Protein 4ATE (pdb70)

Foldseek 3Di:
DPPDPDPWDKDWPVLQWDLLADAWDDPSWKDFADPPDQADPLEGEDPPCQIRDDLWRKWFKAFQDDCVPDDHRLGHHGIHTTKIKTPDWDFAFKKKKWWWAFFQWQKWFFKWWAPDQWKIKTLAGAGCHFPPVVCRVFRQQKGKIKMGTDHVRPPDDMDIDIDGHPGGSNVGGWMWMWGSRFLQKIWIDTNRHTDDIGGDPDGPGDITMIMTIIHANSADDPPRHGRHGTDNVQSHDPSRRIMTISIMIMIHIDD

GO terms:
  GO:0004553 hydrolase activity, hydrolyzing O-glycosyl compounds (F, IDA)
  GO:0005975 carbohydrate metabolic process (P, IDA)

Secondary structure (P-SEA, 3-state):
cccccccbbbbbccccccccccccccccccccccccccccccbbbcccccccccccccbbbbbccccccccccccccccccccccccccccccbbbbbbbbbccccccccccccccccbbbbccccccccccccccccccccccccccccccccccccccccccccccccccbbbbbbbcccccbbbbbccccccccccccccccbbbbbbccccccccccccccccccccccccccccccbbbbcbbbbbbbcc

Structure (mmCIF, N/CA/C/O backbone):
data_4ATE
#
_entry.id   4ATE
#
_cell.length_a   70.270
_cell.length_b   70.270
_cell.length_c   92.470
_cell.angle_alpha   90.00
_cell.angle_beta   90.00
_cell.angle_gamma   120.00
#
_symmetry.space_group_name_H-M   'P 31 2 1'
#
loop_
_entity.id
_entity.type
_entity.pdbx_description
1 polymer 'BETA-PORPHYRANASE A'
2 non-polymer 'CALCIUM ION'
3 non-polymer 'SULFATE ION'
4 non-polymer 'CHLORIDE ION'
5 water water
#
loop_
_atom_site.group_PDB
_atom_site.id
_atom_site.type_symbol
_atom_site.label_atom_id
_atom_site.label_alt_id
_atom_site.label_comp_id
_atom_site.label_asym_id
_atom_site.label_entity_id
_atom_site.label_seq_id
_atom_site.pdbx_PDB_ins_code
_atom_site.Cartn_x
_atom_site.Cartn_y
_atom_site.Cartn_z
_atom_site.occupancy
_atom_site.B_iso_or_equiv
_atom_site.auth_seq_id
_atom_site.auth_comp_id
_atom_site.auth_asym_id
_atom_site.auth_atom_id
_atom_site.pdbx_PDB_model_num
ATOM 1 N N . LEU A 1 9 ? 12.013 -3.576 0.107 0.50 18.35 20 LEU A N 1
ATOM 2 C CA . LEU A 1 9 ? 13.115 -4.304 0.781 0.50 15.44 20 LEU A CA 1
ATOM 3 C C . LEU A 1 9 ? 13.054 -4.184 2.317 0.50 16.91 20 LEU A C 1
ATOM 4 O O . LEU A 1 9 ? 12.540 -3.196 2.846 0.50 17.95 20 LEU A O 1
ATOM 9 N N . PRO A 1 10 ? 13.585 -5.176 3.058 0.50 16.08 21 PRO A N 1
ATOM 10 C CA . PRO A 1 10 ? 13.705 -5.010 4.482 0.50 17.90 21 PRO A CA 1
ATOM 11 C C . PRO A 1 10 ? 14.451 -3.695 4.788 0.50 14.67 21 PRO A C 1
ATOM 12 O O . PRO A 1 10 ? 15.197 -3.177 3.919 0.50 17.60 21 PRO A O 1
ATOM 16 N N . SER A 1 11 ? 14.323 -3.132 5.989 0.50 19.48 22 SER A N 1
ATOM 17 C CA . SER A 1 11 ? 15.191 -1.993 6.390 0.50 19.46 22 SER A CA 1
ATOM 18 C C . SER A 1 11 ? 16.663 -2.390 6.380 0.50 18.97 22 SER A C 1
ATOM 19 O O . SER A 1 11 ? 17.000 -3.463 6.866 0.50 19.37 22 SER A O 1
ATOM 22 N N . PRO A 1 12 ? 17.537 -1.554 5.816 0.50 18.24 23 PRO A N 1
ATOM 23 C CA . PRO A 1 12 ? 18.909 -2.022 5.755 0.50 20.00 23 PRO A CA 1
ATOM 24 C C . PRO A 1 12 ? 19.489 -1.907 7.151 0.50 20.20 23 PRO A C 1
ATOM 25 O O . PRO A 1 12 ? 18.970 -1.168 7.985 0.50 18.84 23 PRO A O 1
ATOM 29 N N . THR A 1 13 ? 20.514 -2.689 7.436 0.50 19.78 24 THR A N 1
ATOM 30 C CA . THR A 1 13 ? 21.094 -2.766 8.744 0.50 20.09 24 THR A CA 1
ATOM 31 C C . THR A 1 13 ? 22.021 -1.620 9.016 0.50 20.43 24 THR A C 1
ATOM 32 O O . THR A 1 13 ? 22.917 -1.293 8.243 0.50 19.77 24 THR A O 1
ATOM 36 N N . ASN A 1 14 ? 21.821 -1.000 10.161 0.50 19.58 25 ASN A N 1
ATOM 37 C CA . ASN A 1 14 ? 22.910 -0.171 10.773 0.50 22.29 25 ASN A CA 1
ATOM 38 C C . ASN A 1 14 ? 23.587 0.793 9.870 0.50 20.72 25 ASN A C 1
ATOM 39 O O . ASN A 1 14 ? 24.827 0.739 9.717 0.50 23.51 25 ASN A O 1
ATOM 44 N N . GLY A 1 15 ? 22.828 1.668 9.250 0.50 20.29 26 GLY A N 1
ATOM 45 C CA . GLY A 1 15 ? 23.483 2.693 8.490 0.50 20.55 26 GLY A CA 1
ATOM 46 C C . GLY A 1 15 ? 23.978 2.341 7.124 0.50 18.81 26 GLY A C 1
ATOM 47 O O . GLY A 1 15 ? 24.517 3.218 6.472 0.50 21.44 26 GLY A O 1
ATOM 48 N N . LYS A 1 16 ? 23.770 1.090 6.688 0.50 15.10 27 LYS A N 1
ATOM 49 C CA . LYS A 1 16 ? 24.141 0.645 5.370 0.50 13.00 27 LYS A CA 1
ATOM 50 C C . LYS A 1 16 ? 23.091 0.915 4.325 0.50 11.21 27 LYS A C 1
ATOM 51 O O . LYS A 1 16 ? 21.918 1.256 4.678 0.50 15.48 27 LYS A O 1
ATOM 57 N N . LYS A 1 17 ? 23.474 0.840 3.049 0.50 13.24 28 LYS A N 1
ATOM 58 C CA . LYS A 1 17 ? 22.503 1.039 1.955 0.50 12.93 28 LYS A CA 1
ATOM 59 C C . LYS A 1 17 ? 22.388 -0.235 1.137 0.50 10.88 28 LYS A C 1
ATOM 60 O O . LYS A 1 17 ? 23.409 -0.886 0.872 0.50 9.49 28 LYS A O 1
ATOM 66 N N . TRP A 1 18 ? 21.201 -0.471 0.610 1.00 16.07 29 TRP A N 1
ATOM 67 C CA . TRP A 1 18 ? 20.994 -1.554 -0.377 1.00 15.54 29 TRP A CA 1
ATOM 68 C C . TRP A 1 18 ? 21.472 -1.118 -1.741 1.00 14.56 29 TRP A C 1
ATOM 69 O O . TRP A 1 18 ? 21.234 0.066 -2.178 1.00 17.85 29 TRP A O 1
ATOM 80 N N A GLU A 1 19 ? 22.220 -1.944 -2.440 0.50 13.50 30 GLU A N 1
ATOM 81 N N B GLU A 1 19 ? 22.209 -1.971 -2.422 0.50 14.41 30 GLU A N 1
ATOM 82 C CA A GLU A 1 19 ? 22.616 -1.644 -3.828 0.50 13.61 30 GLU A CA 1
ATOM 83 C CA B GLU A 1 19 ? 22.661 -1.715 -3.795 0.50 15.02 30 GLU A CA 1
ATOM 84 C C A GLU A 1 19 ? 22.243 -2.866 -4.590 0.50 12.33 30 GLU A C 1
ATOM 85 C C B GLU A 1 19 ? 22.348 -2.908 -4.666 0.50 12.64 30 GLU A C 1
ATOM 86 O O A GLU A 1 19 ? 22.410 -3.962 -4.033 0.50 13.19 30 GLU A O 1
ATOM 87 O O B GLU A 1 19 ? 22.711 -4.034 -4.310 0.50 13.46 30 GLU A O 1
ATOM 98 N N . LYS A 1 20 ? 21.674 -2.686 -5.763 1.00 13.19 31 LYS A N 1
ATOM 99 C CA . LYS A 1 20 ? 21.393 -3.802 -6.578 1.00 12.80 31 LYS A CA 1
ATOM 100 C C . LYS A 1 20 ? 22.648 -4.552 -7.058 1.00 13.74 31 LYS A C 1
ATOM 101 O O . LYS A 1 20 ? 23.642 -3.928 -7.391 1.00 15.23 31 LYS A O 1
ATOM 107 N N . VAL A 1 21 ? 22.626 -5.862 -6.951 1.00 11.77 32 VAL A N 1
ATOM 108 C CA . VAL A 1 21 ? 23.644 -6.756 -7.534 1.00 11.65 32 VAL A CA 1
ATOM 109 C C . VAL A 1 21 ? 23.255 -6.976 -8.956 1.00 12.19 32 VAL A C 1
ATOM 110 O O . VAL A 1 21 ? 22.327 -7.756 -9.220 1.00 11.74 32 VAL A O 1
ATOM 114 N N . GLU A 1 22 ? 23.803 -6.215 -9.872 1.00 11.82 33 GLU A N 1
ATOM 115 C CA . GLU A 1 22 ? 23.294 -6.217 -11.204 1.00 11.51 33 GLU A CA 1
ATOM 116 C C . GLU A 1 22 ? 23.375 -7.567 -11.909 1.00 12.11 33 GLU A C 1
ATOM 117 O O . GLU A 1 22 ? 22.493 -7.899 -12.676 1.00 11.72 33 GLU A O 1
ATOM 123 N N A GLN A 1 23 ? 24.442 -8.339 -11.591 0.50 11.99 34 GLN A N 1
ATOM 124 N N B GLN A 1 23 ? 24.479 -8.358 -11.633 0.50 11.87 34 GLN A N 1
ATOM 125 C CA A GLN A 1 23 ? 24.688 -9.579 -12.290 0.50 12.15 34 GLN A CA 1
ATOM 126 C CA B GLN A 1 23 ? 24.645 -9.631 -12.391 0.50 12.09 34 GLN A CA 1
ATOM 127 C C A GLN A 1 23 ? 23.732 -10.679 -11.922 0.50 10.60 34 GLN A C 1
ATOM 128 C C B GLN A 1 23 ? 23.729 -10.683 -11.932 0.50 10.76 34 GLN A C 1
ATOM 129 O O A GLN A 1 23 ? 23.588 -11.656 -12.639 0.50 12.77 34 GLN A O 1
ATOM 130 O O B GLN A 1 23 ? 23.663 -11.684 -12.589 0.50 12.85 34 GLN A O 1
ATOM 141 N N . LEU A 1 24 ? 23.032 -10.477 -10.794 1.00 10.44 35 LEU A N 1
ATOM 142 C CA . LEU A 1 24 ? 22.028 -11.470 -10.304 1.00 10.08 35 LEU A CA 1
ATOM 143 C C . LEU A 1 24 ? 20.609 -10.952 -10.471 1.00 9.04 35 LEU A C 1
ATOM 144 O O . LEU A 1 24 ? 19.676 -11.611 -10.008 1.00 9.84 35 LEU A O 1
ATOM 149 N N . SER A 1 25 ? 20.420 -9.740 -11.080 1.00 9.47 36 SER A N 1
ATOM 150 C CA . SER A 1 25 ? 19.110 -9.149 -11.227 1.00 8.96 36 SER A CA 1
ATOM 151 C C . SER A 1 25 ? 18.749 -9.125 -12.657 1.00 9.63 36 SER A C 1
ATOM 152 O O . SER A 1 25 ? 19.633 -8.888 -13.530 1.00 10.34 36 SER A O 1
ATOM 155 N N . ASP A 1 26 ? 17.470 -9.352 -12.982 1.00 9.03 37 ASP A N 1
ATOM 156 C CA . ASP A 1 26 ? 17.020 -9.347 -14.405 1.00 10.07 37 ASP A CA 1
ATOM 157 C C . ASP A 1 26 ? 15.562 -9.106 -14.410 1.00 9.65 37 ASP A C 1
ATOM 158 O O . ASP A 1 26 ? 14.773 -9.797 -13.708 1.00 9.43 37 ASP A O 1
ATOM 163 N N . GLU A 1 27 ? 15.141 -8.133 -15.206 1.00 9.77 38 GLU A N 1
ATOM 164 C CA . GLU A 1 27 ? 13.714 -7.870 -15.454 1.00 9.59 38 GLU A CA 1
ATOM 165 C C . GLU A 1 27 ? 13.176 -8.790 -16.500 1.00 9.89 38 GLU A C 1
ATOM 166 O O . GLU A 1 27 ? 11.965 -8.789 -16.736 1.00 10.28 38 GLU A O 1
ATOM 172 N N . PHE A 1 28 ? 14.004 -9.539 -17.194 1.00 9.86 39 PHE A N 1
ATOM 173 C CA . PHE A 1 28 ? 13.585 -10.524 -18.194 1.00 10.34 39 PHE A CA 1
ATOM 174 C C . PHE A 1 28 ? 12.697 -9.911 -19.264 1.00 10.99 39 PHE A C 1
ATOM 175 O O . PHE A 1 28 ? 11.752 -10.497 -19.772 1.00 12.13 39 PHE A O 1
ATOM 183 N N . ASN A 1 29 ? 13.049 -8.677 -19.661 1.00 13.05 40 ASN A N 1
ATOM 184 C CA . ASN A 1 29 ? 12.217 -7.927 -20.596 1.00 14.14 40 ASN A CA 1
ATOM 185 C C . ASN A 1 29 ? 12.872 -7.923 -21.956 1.00 15.13 40 ASN A C 1
ATOM 186 O O . ASN A 1 29 ? 12.334 -7.244 -22.857 1.00 19.81 40 ASN A O 1
ATOM 191 N N . GLY A 1 30 ? 13.949 -8.617 -22.204 1.00 16.43 41 GLY A N 1
ATOM 192 C CA . GLY A 1 30 ? 14.613 -8.644 -23.514 1.00 18.53 41 GLY A CA 1
ATOM 193 C C . GLY A 1 30 ? 14.030 -9.670 -24.424 1.00 17.53 41 GLY A C 1
ATOM 194 O O . GLY A 1 30 ? 13.014 -10.325 -24.154 1.00 18.77 41 GLY A O 1
ATOM 195 N N . ASN A 1 31 ? 14.653 -9.744 -25.613 1.00 18.02 42 ASN A N 1
ATOM 196 C CA . ASN A 1 31 ? 14.129 -10.674 -26.617 1.00 18.08 42 ASN A CA 1
ATOM 197 C C . ASN A 1 31 ? 14.563 -12.098 -26.442 1.00 17.08 42 ASN A C 1
ATOM 198 O O . ASN A 1 31 ? 13.997 -13.000 -26.981 1.00 18.65 42 ASN A O 1
ATOM 203 N N . SER A 1 32 ? 15.603 -12.319 -25.652 1.00 14.25 43 SER A N 1
ATOM 204 C CA . SER A 1 32 ? 16.157 -13.652 -25.352 1.00 14.06 43 SER A CA 1
ATOM 205 C C . SER A 1 32 ? 16.944 -13.533 -24.052 1.00 11.67 43 SER A C 1
ATOM 206 O O . SER A 1 32 ? 17.181 -12.422 -23.569 1.00 13.61 43 SER A O 1
ATOM 209 N N . ILE A 1 33 ? 17.280 -14.665 -23.477 1.00 11.45 44 ILE A N 1
ATOM 210 C CA . ILE A 1 33 ? 17.969 -14.696 -22.196 1.00 10.05 44 ILE A CA 1
ATOM 211 C C . ILE A 1 33 ? 19.355 -14.038 -22.222 1.00 10.32 44 ILE A C 1
ATOM 212 O O . ILE A 1 33 ? 20.108 -14.184 -23.204 1.00 11.76 44 ILE A O 1
ATOM 217 N N . ASP A 1 34 ? 19.693 -13.348 -21.159 1.00 10.45 45 ASP A N 1
ATOM 218 C CA . ASP A 1 34 ? 21.024 -12.769 -21.088 1.00 9.78 45 ASP A CA 1
ATOM 219 C C . ASP A 1 34 ? 22.013 -13.866 -20.680 1.00 9.85 45 ASP A C 1
ATOM 220 O O . ASP A 1 34 ? 22.120 -14.258 -19.486 1.00 9.66 45 ASP A O 1
ATOM 225 N N . THR A 1 35 ? 22.817 -14.310 -21.652 1.00 9.93 46 THR A N 1
ATOM 226 C CA . THR A 1 35 ? 23.735 -15.364 -21.413 1.00 10.49 46 THR A CA 1
ATOM 227 C C . THR A 1 35 ? 24.959 -14.955 -20.547 1.00 9.28 46 THR A C 1
ATOM 228 O O . THR A 1 35 ? 25.709 -15.814 -20.107 1.00 10.39 46 THR A O 1
ATOM 232 N N . ASN A 1 36 ? 25.090 -13.643 -20.331 1.00 9.82 47 ASN A N 1
ATOM 233 C CA . ASN A 1 36 ? 26.137 -13.258 -19.373 1.00 10.18 47 ASN A CA 1
ATOM 234 C C . ASN A 1 36 ? 25.752 -13.644 -17.976 1.00 9.51 47 ASN A C 1
ATOM 235 O O . ASN A 1 36 ? 26.601 -13.853 -17.101 1.00 10.72 47 ASN A O 1
ATOM 240 N N . LYS A 1 37 ? 24.428 -13.672 -17.703 1.00 8.83 48 LYS A N 1
ATOM 241 C CA . LYS A 1 37 ? 23.908 -13.851 -16.311 1.00 8.33 48 LYS A CA 1
ATOM 242 C C . LYS A 1 37 ? 23.417 -15.263 -16.119 1.00 7.87 48 LYS A C 1
ATOM 243 O O . LYS A 1 37 ? 23.444 -15.720 -14.954 1.00 8.11 48 LYS A O 1
ATOM 249 N N . TRP A 1 38 ? 23.007 -15.967 -17.146 1.00 7.76 49 TRP A N 1
ATOM 250 C CA . TRP A 1 38 ? 22.269 -17.215 -16.952 1.00 8.05 49 TRP A CA 1
ATOM 251 C C . TRP A 1 38 ? 22.717 -18.289 -17.901 1.00 8.52 49 TRP A C 1
ATOM 252 O O . TRP A 1 38 ? 22.807 -18.028 -19.165 1.00 10.77 49 TRP A O 1
ATOM 263 N N . TYR A 1 39 ? 22.901 -19.533 -17.430 1.00 7.67 50 TYR A N 1
ATOM 264 C CA . TYR A 1 39 ? 22.742 -20.687 -18.240 1.00 7.99 50 TYR A CA 1
ATOM 265 C C . TYR A 1 39 ? 21.283 -20.950 -18.423 1.00 7.60 50 TYR A C 1
ATOM 266 O O . TYR A 1 39 ? 20.522 -20.914 -17.415 1.00 8.54 50 TYR A O 1
ATOM 275 N N . ASP A 1 40 ? 20.801 -21.329 -19.624 1.00 8.18 51 ASP A N 1
ATOM 276 C CA . ASP A 1 40 ? 19.411 -21.729 -19.838 1.00 7.86 51 ASP A CA 1
ATOM 277 C C . ASP A 1 40 ? 19.253 -23.237 -19.741 1.00 7.49 51 ASP A C 1
ATOM 278 O O . ASP A 1 40 ? 18.456 -23.885 -20.444 1.00 8.52 51 ASP A O 1
ATOM 283 N N . TYR A 1 41 ? 20.055 -23.834 -18.864 1.00 6.97 52 TYR A N 1
ATOM 284 C CA . TYR A 1 41 ? 20.038 -25.249 -18.507 1.00 7.47 52 TYR A CA 1
ATOM 285 C C . TYR A 1 41 ? 20.850 -25.351 -17.227 1.00 7.13 52 TYR A C 1
ATOM 286 O O . TYR A 1 41 ? 21.290 -24.342 -16.702 1.00 7.87 52 TYR A O 1
ATOM 295 N N . HIS A 1 42 ? 21.022 -26.580 -16.713 1.00 6.81 53 HIS A N 1
ATOM 296 C CA . HIS A 1 42 ? 21.799 -26.790 -15.502 1.00 6.70 53 HIS A CA 1
ATOM 297 C C . HIS A 1 42 ? 23.099 -27.406 -15.914 1.00 6.75 53 HIS A C 1
ATOM 298 O O . HIS A 1 42 ? 23.168 -28.528 -16.342 1.00 7.67 53 HIS A O 1
ATOM 305 N N . PRO A 1 43 ? 24.250 -26.672 -15.789 1.00 8.47 54 PRO A N 1
ATOM 306 C CA . PRO A 1 43 ? 25.530 -27.200 -16.365 1.00 8.97 54 PRO A CA 1
ATOM 307 C C . PRO A 1 43 ? 26.102 -28.321 -15.552 1.00 8.10 54 PRO A C 1
ATOM 308 O O . PRO A 1 43 ? 27.063 -28.942 -16.010 1.00 10.86 54 PRO A O 1
ATOM 312 N N . PHE A 1 44 ? 25.571 -28.621 -14.351 1.00 7.68 55 PHE A N 1
ATOM 313 C CA . PHE A 1 44 ? 26.195 -29.635 -13.535 1.00 8.50 55 PHE A CA 1
ATOM 314 C C . PHE A 1 44 ? 25.270 -30.773 -13.190 1.00 8.77 55 PHE A C 1
ATOM 315 O O . PHE A 1 44 ? 25.627 -31.677 -12.435 1.00 11.42 55 PHE A O 1
ATOM 323 N N . TRP A 1 45 ? 24.028 -30.794 -13.685 1.00 8.39 56 TRP A N 1
ATOM 324 C CA . TRP A 1 45 ? 23.037 -31.778 -13.317 1.00 8.20 56 TRP A CA 1
ATOM 325 C C . TRP A 1 45 ? 22.047 -31.947 -14.448 1.00 8.66 56 TRP A C 1
ATOM 326 O O . TRP A 1 45 ? 21.557 -30.954 -14.996 1.00 10.10 56 TRP A O 1
ATOM 337 N N . GLU A 1 46 ? 21.710 -33.174 -14.805 1.00 8.83 57 GLU A N 1
ATOM 338 C CA A GLU A 1 46 ? 20.760 -33.305 -15.918 0.50 10.01 57 GLU A CA 1
ATOM 339 C CA B GLU A 1 46 ? 20.773 -33.470 -15.858 0.50 9.21 57 GLU A CA 1
ATOM 340 C C . GLU A 1 46 ? 19.320 -33.151 -15.483 1.00 8.65 57 GLU A C 1
ATOM 341 O O . GLU A 1 46 ? 18.480 -32.996 -16.377 1.00 9.06 57 GLU A O 1
ATOM 352 N N . GLY A 1 47 ? 19.056 -33.165 -14.182 1.00 8.12 58 GLY A N 1
ATOM 353 C CA . GLY A 1 47 ? 17.707 -33.042 -13.647 1.00 8.16 58 GLY A CA 1
ATOM 354 C C . GLY A 1 47 ? 17.197 -34.295 -13.052 1.00 7.34 58 GLY A C 1
ATOM 355 O O . GLY A 1 47 ? 17.911 -35.270 -12.924 1.00 9.97 58 GLY A O 1
ATOM 356 N N . ARG A 1 48 ? 15.935 -34.301 -12.599 1.00 6.46 59 ARG A N 1
ATOM 357 C CA . ARG A 1 48 ? 15.413 -35.359 -11.765 1.00 6.18 59 ARG A CA 1
ATOM 358 C C . ARG A 1 48 ? 14.589 -36.357 -12.601 1.00 6.10 59 ARG A C 1
ATOM 359 O O . ARG A 1 48 ? 13.451 -36.046 -12.998 1.00 5.90 59 ARG A O 1
ATOM 367 N N . ALA A 1 49 ? 15.142 -37.541 -12.857 1.00 6.19 60 ALA A N 1
ATOM 368 C CA . ALA A 1 49 ? 14.433 -38.563 -13.636 1.00 5.75 60 ALA A CA 1
ATOM 369 C C . ALA A 1 49 ? 13.068 -38.782 -13.012 1.00 5.71 60 ALA A C 1
ATOM 370 O O . ALA A 1 49 ? 12.930 -38.851 -11.771 1.00 6.42 60 ALA A O 1
ATOM 372 N N . PRO A 1 50 ? 11.981 -38.900 -13.803 1.00 5.83 61 PRO A N 1
ATOM 373 C CA . PRO A 1 50 ? 11.930 -39.076 -15.272 1.00 5.73 61 PRO A CA 1
ATOM 374 C C . PRO A 1 50 ? 11.881 -37.771 -16.072 1.00 5.63 61 PRO A C 1
ATOM 375 O O . PRO A 1 50 ? 11.488 -37.807 -17.260 1.00 6.39 61 PRO A O 1
ATOM 379 N N . SER A 1 51 ? 12.320 -36.691 -15.484 1.00 5.64 62 SER A N 1
ATOM 380 C CA . SER A 1 51 ? 12.566 -35.455 -16.218 1.00 5.97 62 SER A CA 1
ATOM 381 C C . SER A 1 51 ? 14.035 -35.177 -16.369 1.00 5.91 62 SER A C 1
ATOM 382 O O . SER A 1 51 ? 14.874 -35.569 -15.523 1.00 7.04 62 SER A O 1
ATOM 385 N N . ASN A 1 52 ? 14.379 -34.485 -17.454 1.00 6.53 63 ASN A N 1
ATOM 386 C CA . ASN A 1 52 ? 15.734 -33.906 -17.645 1.00 6.93 63 ASN A CA 1
ATOM 387 C C . ASN A 1 52 ? 15.553 -32.549 -18.191 1.00 6.75 63 ASN A C 1
ATOM 388 O O . ASN A 1 52 ? 14.676 -32.314 -19.035 1.00 6.83 63 ASN A O 1
ATOM 393 N N . PHE A 1 53 ? 16.381 -31.587 -17.757 1.00 7.05 64 PHE A N 1
ATOM 394 C CA . PHE A 1 53 ? 16.292 -30.255 -18.291 1.00 6.67 64 PHE A CA 1
ATOM 395 C C . PHE A 1 53 ? 16.617 -30.242 -19.814 1.00 7.39 64 PHE A C 1
ATOM 396 O O . PHE A 1 53 ? 17.565 -30.897 -20.205 1.00 8.98 64 PHE A O 1
ATOM 404 N N . LYS A 1 54 ? 15.817 -29.467 -20.576 1.00 7.59 65 LYS A N 1
ATOM 405 C CA . LYS A 1 54 ? 16.123 -29.345 -22.016 1.00 8.43 65 LYS A CA 1
ATOM 406 C C . LYS A 1 54 ? 16.552 -27.899 -22.250 1.00 8.92 65 LYS A C 1
ATOM 407 O O . LYS A 1 54 ? 15.907 -26.949 -21.858 1.00 9.15 65 LYS A O 1
ATOM 413 N N . LYS A 1 55 ? 17.709 -27.755 -22.917 1.00 11.23 66 LYS A N 1
ATOM 414 C CA . LYS A 1 55 ? 18.000 -26.345 -23.469 1.00 15.58 66 LYS A CA 1
ATOM 415 C C . LYS A 1 55 ? 16.824 -25.950 -24.598 1.00 11.02 66 LYS A C 1
ATOM 416 O O . LYS A 1 55 ? 16.338 -26.559 -25.385 1.00 22.84 66 LYS A O 1
ATOM 422 N N . GLY A 1 56 ? 16.737 -24.706 -24.003 1.00 27.17 67 GLY A N 1
ATOM 423 C CA . GLY A 1 56 ? 15.948 -23.605 -24.285 1.00 25.33 67 GLY A CA 1
ATOM 424 C C . GLY A 1 56 ? 14.528 -23.751 -23.698 1.00 24.68 67 GLY A C 1
ATOM 425 O O . GLY A 1 56 ? 13.695 -22.941 -24.102 1.00 27.26 67 GLY A O 1
ATOM 426 N N . ASN A 1 57 ? 14.199 -24.782 -22.877 1.00 12.75 68 ASN A N 1
ATOM 427 C CA . ASN A 1 57 ? 12.831 -24.807 -22.293 1.00 10.10 68 ASN A CA 1
ATOM 428 C C . ASN A 1 57 ? 12.706 -23.699 -21.259 1.00 8.37 68 ASN A C 1
ATOM 429 O O . ASN A 1 57 ? 11.606 -23.323 -20.866 1.00 8.80 68 ASN A O 1
ATOM 434 N N . ALA A 1 58 ? 13.861 -23.182 -20.753 1.00 10.18 69 ALA A N 1
ATOM 435 C CA . ALA A 1 58 ? 13.916 -21.880 -20.039 1.00 9.08 69 ALA A CA 1
ATOM 436 C C . ALA A 1 58 ? 14.236 -20.794 -21.056 1.00 8.97 69 ALA A C 1
ATOM 437 O O . ALA A 1 58 ? 15.363 -20.840 -21.625 1.00 10.73 69 ALA A O 1
ATOM 439 N N . PHE A 1 59 ? 13.326 -19.871 -21.325 1.00 8.69 70 PHE A N 1
ATOM 440 C CA . PHE A 1 59 ? 13.540 -18.859 -22.357 1.00 9.31 70 PHE A CA 1
ATOM 441 C C . PHE A 1 59 ? 12.928 -17.589 -21.942 1.00 8.86 70 PHE A C 1
ATOM 442 O O . PHE A 1 59 ? 11.879 -17.562 -21.258 1.00 8.82 70 PHE A O 1
ATOM 450 N N . VAL A 1 60 ? 13.522 -16.463 -22.405 1.00 9.22 71 VAL A N 1
ATOM 451 C CA . VAL A 1 60 ? 12.982 -15.171 -22.096 1.00 10.24 71 VAL A CA 1
ATOM 452 C C . VAL A 1 60 ? 12.147 -14.630 -23.208 1.00 10.27 71 VAL A C 1
ATOM 453 O O . VAL A 1 60 ? 12.622 -14.569 -24.371 1.00 13.37 71 VAL A O 1
ATOM 457 N N . SER A 1 61 ? 10.938 -14.200 -22.920 1.00 10.24 72 SER A N 1
ATOM 458 C CA A SER A 1 61 ? 10.089 -13.539 -23.884 0.50 12.35 72 SER A CA 1
ATOM 459 C CA B SER A 1 61 ? 9.973 -13.714 -23.924 0.50 11.92 72 SER A CA 1
ATOM 460 C C . SER A 1 61 ? 8.842 -13.054 -23.172 1.00 11.84 72 SER A C 1
ATOM 461 O O . SER A 1 61 ? 8.428 -13.513 -22.093 1.00 11.90 72 SER A O 1
ATOM 466 N N . ASP A 1 62 ? 8.265 -12.026 -23.787 1.00 14.24 73 ASP A N 1
ATOM 467 C CA A ASP A 1 62 ? 7.031 -11.444 -23.315 0.50 13.92 73 ASP A CA 1
ATOM 468 C CA B ASP A 1 62 ? 6.994 -11.480 -23.288 0.50 12.34 73 ASP A CA 1
ATOM 469 C C . ASP A 1 62 ? 7.080 -10.866 -21.903 1.00 13.37 73 ASP A C 1
ATOM 470 O O . ASP A 1 62 ? 6.057 -10.717 -21.240 1.00 15.15 73 ASP A O 1
ATOM 479 N N . GLY A 1 63 ? 8.292 -10.478 -21.475 1.00 11.90 74 GLY A N 1
ATOM 480 C CA . GLY A 1 63 ? 8.488 -9.860 -20.135 1.00 11.90 74 GLY A CA 1
ATOM 481 C C . GLY A 1 63 ? 8.861 -10.863 -19.008 1.00 9.42 74 GLY A C 1
ATOM 482 O O . GLY A 1 63 ? 9.018 -10.469 -17.884 1.00 10.07 74 GLY A O 1
ATOM 483 N N . PHE A 1 64 ? 8.937 -12.141 -19.374 1.00 9.37 75 PHE A N 1
ATOM 484 C CA . PHE A 1 64 ? 9.190 -13.244 -18.403 1.00 8.62 75 PHE A CA 1
ATOM 485 C C . PHE A 1 64 ? 10.398 -14.061 -18.741 1.00 8.29 75 PHE A C 1
ATOM 486 O O . PHE A 1 64 ? 10.702 -14.282 -19.921 1.00 9.12 75 PHE A O 1
ATOM 494 N N . LEU A 1 65 ? 10.995 -14.633 -17.684 1.00 7.66 76 LEU A N 1
ATOM 495 C CA . LEU A 1 65 ? 11.720 -15.889 -17.853 1.00 7.69 76 LEU A CA 1
ATOM 496 C C . LEU A 1 65 ? 10.663 -17.005 -17.767 1.00 7.15 76 LEU A C 1
ATOM 497 O O . LEU A 1 65 ? 9.996 -17.186 -16.717 1.00 7.66 76 LEU A O 1
ATOM 502 N N . ASN A 1 66 ? 10.471 -17.693 -18.857 1.00 7.32 77 ASN A N 1
ATOM 503 C CA . ASN A 1 66 ? 9.497 -18.763 -18.976 1.00 7.91 77 ASN A CA 1
ATOM 504 C C . ASN A 1 66 ? 10.207 -20.083 -18.777 1.00 7.64 77 ASN A C 1
ATOM 505 O O . ASN A 1 66 ? 11.140 -20.432 -19.539 1.00 8.95 77 ASN A O 1
ATOM 510 N N . LEU A 1 67 ? 9.796 -20.876 -17.764 1.00 6.67 78 LEU A N 1
ATOM 511 C CA . LEU A 1 67 ? 10.353 -22.167 -17.521 1.00 6.60 78 LEU A CA 1
ATOM 512 C C . LEU A 1 67 ? 9.292 -23.185 -17.895 1.00 6.65 78 LEU A C 1
ATOM 513 O O . LEU A 1 67 ? 8.348 -23.469 -17.088 1.00 6.92 78 LEU A O 1
ATOM 518 N N . ARG A 1 68 ? 9.352 -23.685 -19.112 1.00 6.69 79 ARG A N 1
ATOM 519 C CA . ARG A 1 68 ? 8.320 -24.529 -19.693 1.00 7.27 79 ARG A CA 1
ATOM 520 C C . ARG A 1 68 ? 8.736 -25.975 -19.559 1.00 6.59 79 ARG A C 1
ATOM 521 O O . ARG A 1 68 ? 9.893 -26.323 -19.827 1.00 7.68 79 ARG A O 1
ATOM 529 N N . SER A 1 69 ? 7.790 -26.853 -19.178 1.00 6.48 80 SER A N 1
ATOM 530 C CA . SER A 1 69 ? 8.031 -28.280 -19.133 1.00 6.63 80 SER A CA 1
ATOM 531 C C . SER A 1 69 ? 7.160 -28.913 -20.213 1.00 7.05 80 SER A C 1
ATOM 532 O O . SER A 1 69 ? 5.975 -28.616 -20.290 1.00 7.58 80 SER A O 1
ATOM 535 N N . THR A 1 70 ? 7.795 -29.728 -21.043 1.00 7.39 81 THR A N 1
ATOM 536 C CA . THR A 1 70 ? 7.103 -30.305 -22.231 1.00 8.15 81 THR A CA 1
ATOM 537 C C . THR A 1 70 ? 7.244 -31.813 -22.223 1.00 7.54 81 THR A C 1
ATOM 538 O O . THR A 1 70 ? 8.066 -32.448 -21.518 1.00 7.68 81 THR A O 1
ATOM 542 N N . LEU A 1 71 ? 6.427 -32.428 -23.085 1.00 7.90 82 LEU A N 1
ATOM 543 C CA . LEU A 1 71 ? 6.409 -33.867 -23.216 1.00 7.89 82 LEU A CA 1
ATOM 544 C C . LEU A 1 71 ? 7.545 -34.296 -24.148 1.00 8.53 82 LEU A C 1
ATOM 545 O O . LEU A 1 71 ? 7.508 -33.950 -25.350 1.00 11.25 82 LEU A O 1
ATOM 550 N N . ARG A 1 72 ? 8.538 -35.030 -23.674 1.00 7.89 83 ARG A N 1
ATOM 551 C CA . ARG A 1 72 ? 9.545 -35.594 -24.549 1.00 8.08 83 ARG A CA 1
ATOM 552 C C . ARG A 1 72 ? 8.971 -36.752 -25.345 1.00 9.23 83 ARG A C 1
ATOM 553 O O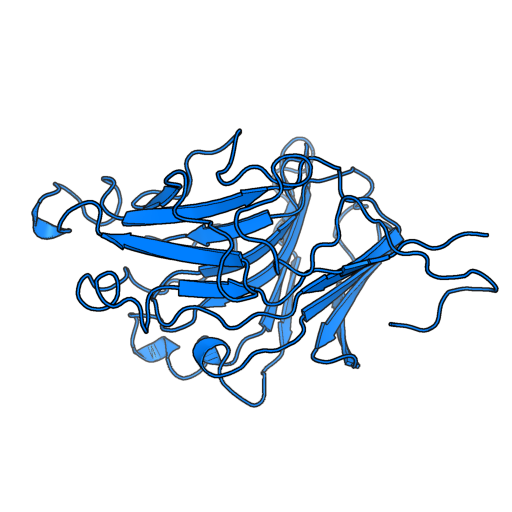 . ARG A 1 72 ? 9.175 -36.879 -26.555 1.00 10.96 83 ARG A O 1
ATOM 561 N N . LYS A 1 73 ? 8.258 -37.620 -24.657 1.00 8.89 84 LYS A N 1
ATOM 562 C CA . LYS A 1 73 ? 7.590 -38.719 -25.273 1.00 9.37 84 LYS A CA 1
ATOM 563 C C . LYS A 1 73 ? 6.440 -39.179 -24.352 1.00 6.92 84 LYS A C 1
ATOM 564 O O . LYS A 1 73 ? 6.415 -38.799 -23.162 1.00 7.54 84 LYS A O 1
ATOM 570 N N . GLU A 1 74 ? 5.515 -39.950 -24.871 1.00 7.73 85 GLU A N 1
ATOM 571 C CA . GLU A 1 74 ? 4.394 -40.409 -24.016 1.00 7.26 85 GLU A CA 1
ATOM 572 C C . GLU A 1 74 ? 4.956 -41.321 -22.922 1.00 7.05 85 GLU A C 1
ATOM 573 O O . GLU A 1 74 ? 5.840 -42.157 -23.156 1.00 7.95 85 GLU A O 1
ATOM 579 N N . PRO A 1 75 ? 4.380 -41.248 -21.720 1.00 7.13 86 PRO A N 1
ATOM 580 C CA . PRO A 1 75 ? 4.817 -42.190 -20.670 1.00 8.12 86 PRO A CA 1
ATOM 581 C C . PRO A 1 75 ? 4.568 -43.634 -21.014 1.00 9.30 86 PRO A C 1
ATOM 582 O O . PRO A 1 75 ? 5.295 -44.509 -20.612 1.00 11.03 86 PRO A O 1
ATOM 586 N N . SER A 1 76 ? 3.568 -43.894 -21.856 1.00 10.08 87 SER A N 1
ATOM 587 C CA . SER A 1 76 ? 3.329 -45.242 -22.328 1.00 13.04 87 SER A CA 1
ATOM 588 C C . SER A 1 76 ? 4.386 -45.727 -23.318 1.00 11.06 87 SER A C 1
ATOM 589 O O . SER A 1 76 ? 4.388 -46.938 -23.619 1.00 15.41 87 SER A O 1
ATOM 592 N N . SER A 1 77 ? 5.241 -44.861 -23.813 1.00 9.86 88 SER A N 1
ATOM 593 C CA . SER A 1 77 ? 6.315 -45.249 -24.747 0.60 6.72 88 SER A CA 1
ATOM 594 C C . SER A 1 77 ? 7.584 -45.556 -24.042 1.00 10.07 88 SER A C 1
ATOM 595 O O . SER A 1 77 ? 8.622 -45.819 -24.771 1.00 14.29 88 SER A O 1
ATOM 598 N N . VAL A 1 78 ? 7.676 -45.495 -22.727 1.00 8.40 89 VAL A N 1
ATOM 599 C CA . VAL A 1 78 ? 8.892 -45.893 -22.040 1.00 8.15 89 VAL A CA 1
ATOM 600 C C . VAL A 1 78 ? 8.606 -47.087 -21.136 1.00 8.63 89 VAL A C 1
ATOM 601 O O . VAL A 1 78 ? 7.471 -47.370 -20.844 1.00 10.70 89 VAL A O 1
ATOM 605 N N . GLN A 1 79 ? 9.641 -47.743 -20.696 1.00 8.95 90 GLN A N 1
ATOM 606 C CA . GLN A 1 79 ? 9.423 -48.965 -19.889 1.00 10.42 9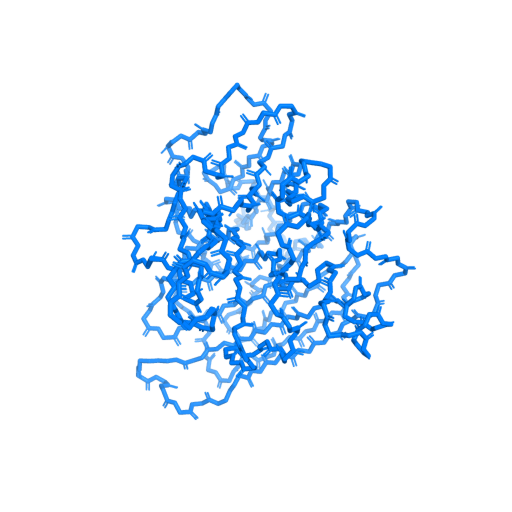0 GLN A CA 1
ATOM 607 C C . GLN A 1 79 ? 8.876 -48.639 -18.481 1.00 8.65 90 GLN A C 1
ATOM 608 O O . GLN A 1 79 ? 7.950 -49.318 -18.059 1.00 10.13 90 GLN A O 1
ATOM 614 N N . ASP A 1 80 ? 9.391 -47.616 -17.838 1.00 8.20 91 ASP A N 1
ATOM 615 C CA . ASP A 1 80 ? 9.000 -47.261 -16.475 1.00 7.40 91 ASP A CA 1
ATOM 616 C C . ASP A 1 80 ? 8.838 -45.756 -16.387 1.00 6.60 91 ASP A C 1
ATOM 617 O O . ASP A 1 80 ? 9.886 -45.037 -16.337 1.00 7.10 91 ASP A O 1
ATOM 622 N N . PRO A 1 81 ? 7.626 -45.202 -16.371 1.00 6.39 92 PRO A N 1
ATOM 623 C CA A PRO A 1 81 ? 7.355 -43.760 -16.278 0.50 6.58 92 PRO A CA 1
ATOM 624 C CA B PRO A 1 81 ? 7.559 -43.777 -16.372 0.50 7.40 92 PRO A CA 1
ATOM 625 C C . PRO A 1 81 ? 7.919 -43.098 -15.042 1.00 5.59 92 PRO A C 1
ATOM 626 O O . PRO A 1 81 ? 7.965 -41.882 -14.982 1.00 6.22 92 PRO A O 1
ATOM 633 N N . PHE A 1 82 ? 8.291 -43.876 -14.014 1.00 5.98 93 PHE A N 1
ATOM 634 C CA . PHE A 1 82 ? 8.895 -43.291 -12.799 1.00 6.23 93 PHE A CA 1
ATOM 635 C C . PHE A 1 82 ? 10.381 -43.110 -12.945 1.00 6.05 93 PHE A C 1
ATOM 636 O O . PHE A 1 82 ? 11.003 -42.583 -12.010 1.00 7.15 93 PHE A O 1
ATOM 644 N N . LYS A 1 83 ? 11.014 -43.566 -14.042 1.00 6.40 94 LYS A N 1
ATOM 645 C CA . LYS A 1 83 ? 12.449 -43.566 -14.168 1.00 7.46 94 LYS A CA 1
ATOM 646 C C . LYS A 1 83 ? 12.953 -43.141 -15.543 1.00 6.79 94 LYS A C 1
ATOM 647 O O . LYS A 1 83 ? 13.781 -42.241 -15.666 1.00 7.21 94 LYS A O 1
ATOM 653 N N . ASP A 1 84 ? 12.486 -43.826 -16.601 1.00 7.00 95 ASP A N 1
ATOM 654 C CA . ASP A 1 84 ? 12.964 -43.501 -17.951 1.00 7.27 95 ASP A CA 1
ATOM 655 C C . ASP A 1 84 ? 12.527 -42.099 -18.322 1.00 6.57 95 ASP A C 1
ATOM 656 O O . ASP A 1 84 ? 11.410 -41.660 -17.938 1.00 7.35 95 ASP A O 1
ATOM 661 N N . ILE A 1 85 ? 13.369 -41.392 -19.066 1.00 6.87 96 ILE A N 1
ATOM 662 C CA . ILE A 1 85 ? 13.084 -39.960 -19.268 1.00 6.80 96 ILE A CA 1
ATOM 663 C C . ILE A 1 85 ? 11.974 -39.747 -20.286 1.00 6.75 96 ILE A C 1
ATOM 664 O O . ILE A 1 85 ? 12.073 -40.167 -21.459 1.00 7.89 96 ILE A O 1
ATOM 669 N N . TRP A 1 86 ? 10.925 -39.019 -19.889 1.00 5.81 97 TRP A N 1
ATOM 670 C CA . TRP A 1 86 ? 9.824 -38.686 -20.797 1.00 5.88 97 TRP A CA 1
ATOM 671 C C . TRP A 1 86 ? 9.406 -37.241 -20.651 1.00 5.96 97 TRP A C 1
ATOM 672 O O . TRP A 1 86 ? 8.495 -36.807 -21.442 1.00 6.67 97 TRP A O 1
ATOM 683 N N . VAL A 1 87 ? 9.957 -36.461 -19.705 1.00 5.84 98 VAL A N 1
ATOM 684 C CA . VAL A 1 87 ? 9.600 -35.056 -19.536 1.00 6.20 98 VAL A CA 1
ATOM 685 C C . VAL A 1 87 ? 10.825 -34.188 -19.753 1.00 5.89 98 VAL A C 1
ATOM 686 O O . VAL A 1 87 ? 11.890 -34.452 -19.176 1.00 6.68 98 VAL A O 1
ATOM 690 N N . ASP A 1 88 ? 10.674 -33.156 -20.598 1.00 6.59 99 ASP A N 1
ATOM 691 C CA . ASP A 1 88 ? 11.700 -32.164 -20.809 1.00 6.27 99 ASP A CA 1
ATOM 692 C C . ASP A 1 88 ? 11.402 -30.971 -19.922 1.00 6.26 99 ASP A C 1
ATOM 693 O O . ASP A 1 88 ? 10.469 -30.218 -20.120 1.00 7.54 99 ASP A O 1
ATOM 698 N N . ALA A 1 89 ? 12.192 -30.880 -18.844 1.00 6.08 100 ALA A N 1
ATOM 699 C CA . ALA A 1 89 ? 12.032 -29.816 -17.830 1.00 6.62 100 ALA A CA 1
ATOM 700 C C . ALA A 1 89 ? 12.834 -28.587 -18.219 1.00 5.89 100 ALA A C 1
ATOM 701 O O . ALA A 1 89 ? 13.417 -28.514 -19.314 1.00 7.36 100 ALA A O 1
ATOM 703 N N . ALA A 1 90 ? 12.885 -27.596 -17.326 1.00 5.75 101 ALA A N 1
ATOM 704 C CA . ALA A 1 90 ? 13.521 -26.307 -17.601 1.00 6.07 101 ALA A CA 1
ATOM 705 C C . ALA A 1 90 ? 14.380 -25.926 -16.416 1.00 5.48 101 ALA A C 1
ATOM 706 O O . ALA A 1 90 ? 13.990 -26.132 -15.242 1.00 5.82 101 ALA A O 1
ATOM 708 N N . ALA A 1 91 ? 15.512 -25.279 -16.673 1.00 5.91 102 ALA A N 1
ATOM 709 C CA . ALA A 1 91 ? 16.343 -24.699 -15.625 1.00 5.78 102 ALA A CA 1
ATOM 710 C C . ALA A 1 91 ? 17.048 -23.482 -16.141 1.00 5.49 102 ALA A C 1
ATOM 711 O O . ALA A 1 91 ? 17.474 -23.406 -17.306 1.00 6.80 102 ALA A O 1
ATOM 713 N N . ALA A 1 92 ? 17.247 -22.533 -15.236 1.00 5.88 103 ALA A N 1
ATOM 714 C CA . ALA A 1 92 ? 18.144 -21.382 -15.421 1.00 6.15 103 ALA A CA 1
ATOM 715 C C . ALA A 1 92 ? 19.035 -21.325 -14.196 1.00 5.51 103 ALA A C 1
ATOM 716 O O . ALA A 1 92 ? 18.534 -21.350 -13.051 1.00 6.38 103 ALA A O 1
ATOM 718 N N . VAL A 1 93 ? 20.332 -21.195 -14.405 1.00 6.02 104 VAL A N 1
ATOM 719 C CA . VAL A 1 93 ? 21.322 -21.188 -13.302 1.00 6.20 104 VAL A CA 1
ATOM 720 C C . VAL A 1 93 ? 22.207 -19.962 -13.438 1.00 5.92 104 VAL A C 1
ATOM 721 O O . VAL A 1 93 ? 22.697 -19.646 -14.545 1.00 6.56 104 VAL A O 1
ATOM 725 N N . SER A 1 94 ? 22.414 -19.266 -12.348 1.00 5.85 105 SER A N 1
ATOM 726 C CA . SER A 1 94 ? 23.216 -18.048 -12.398 1.00 6.24 105 SER A CA 1
ATOM 727 C C . SER A 1 94 ? 24.690 -18.320 -12.675 1.00 5.98 105 SER A C 1
ATOM 728 O O . SER A 1 94 ? 25.294 -19.250 -12.161 1.00 7.40 105 SER A O 1
ATOM 731 N N . LYS A 1 95 ? 25.285 -17.413 -13.457 1.00 7.08 106 LYS A N 1
ATOM 732 C CA . LYS A 1 95 ? 26.715 -17.413 -13.689 1.00 7.55 106 LYS A CA 1
ATOM 733 C C . LYS A 1 95 ? 27.443 -16.700 -12.599 1.00 7.90 106 LYS A C 1
ATOM 734 O O . LYS A 1 95 ? 28.636 -17.064 -12.338 1.00 12.37 106 LYS A O 1
ATOM 740 N N . THR A 1 96 ? 26.939 -15.688 -12.007 1.00 7.79 107 THR A N 1
ATOM 741 C CA . THR A 1 96 ? 27.494 -15.067 -10.803 1.00 8.63 107 THR A CA 1
ATOM 742 C C . THR A 1 96 ? 27.056 -15.822 -9.581 1.00 6.93 107 THR A C 1
ATOM 743 O O . THR A 1 96 ? 25.914 -16.339 -9.523 1.00 8.42 107 THR A O 1
ATOM 747 N N . LYS A 1 97 ? 27.872 -15.866 -8.552 1.00 7.28 108 LYS A N 1
ATOM 748 C CA . LYS A 1 97 ? 27.545 -16.577 -7.321 1.00 7.57 108 LYS A CA 1
ATOM 749 C C . LYS A 1 97 ? 26.658 -15.771 -6.416 1.00 7.22 108 LYS A C 1
ATOM 750 O O . LYS A 1 97 ? 26.798 -14.537 -6.239 1.00 8.27 108 LYS A O 1
ATOM 756 N N . ALA A 1 98 ? 25.728 -16.457 -5.749 1.00 6.64 109 ALA A N 1
ATOM 757 C CA . ALA A 1 98 ? 24.983 -15.940 -4.645 1.00 7.12 109 ALA A CA 1
ATOM 758 C C . ALA A 1 98 ? 25.795 -16.014 -3.364 1.00 6.16 109 ALA A C 1
ATOM 759 O O . ALA A 1 98 ? 26.488 -16.999 -3.131 1.00 7.46 109 ALA A O 1
ATOM 761 N N . GLN A 1 99 ? 25.709 -14.963 -2.563 1.00 6.69 110 GLN A N 1
ATOM 762 C CA A GLN A 1 99 ? 26.527 -14.751 -1.373 0.60 7.34 110 GLN A CA 1
ATOM 763 C CA B GLN A 1 99 ? 26.541 -14.917 -1.366 0.40 7.31 110 GLN A CA 1
ATOM 764 C C . GLN A 1 99 ? 25.726 -14.607 -0.096 1.00 6.49 110 GLN A C 1
ATOM 765 O O . GLN A 1 99 ? 24.654 -13.974 -0.130 1.00 6.74 110 GLN A O 1
ATOM 776 N N . PRO A 1 100 ? 26.284 -14.987 1.046 1.00 6.78 111 PRO A N 1
ATOM 777 C CA . PRO A 1 100 ? 25.731 -14.523 2.328 1.00 7.49 111 PRO A CA 1
ATOM 778 C C . PRO A 1 100 ? 25.625 -13.029 2.363 1.00 6.69 111 PRO A C 1
ATOM 779 O O . PRO A 1 100 ? 26.484 -12.283 1.863 1.00 7.18 111 PRO A O 1
ATOM 783 N N . GLY A 1 101 ? 24.553 -12.554 2.993 1.00 7.59 112 GLY A N 1
ATOM 784 C CA . GLY A 1 101 ? 24.323 -11.185 3.252 1.00 8.96 112 GLY A CA 1
ATOM 785 C C . GLY A 1 101 ? 23.344 -10.574 2.215 1.00 9.41 112 GLY A C 1
ATOM 786 O O . GLY A 1 101 ? 22.691 -9.574 2.571 1.00 10.65 112 GLY A O 1
ATOM 787 N N . TYR A 1 102 ? 23.173 -11.136 1.066 1.00 7.84 113 TYR A N 1
ATOM 788 C CA . TYR A 1 102 ? 22.293 -10.523 0.045 1.00 8.51 113 TYR A CA 1
ATOM 789 C C . TYR A 1 102 ? 20.817 -10.743 0.412 1.00 6.94 113 TYR A C 1
ATOM 790 O O . TYR A 1 102 ? 20.440 -11.698 1.094 1.00 7.51 113 TYR A O 1
ATOM 799 N N . TYR A 1 103 ? 19.989 -9.858 -0.153 1.00 7.72 114 TYR A N 1
ATOM 800 C CA . TYR A 1 103 ? 18.515 -10.036 -0.241 1.00 7.66 114 TYR A CA 1
ATOM 801 C C . TYR A 1 103 ? 18.158 -10.412 -1.644 1.00 6.97 114 TYR A C 1
ATOM 802 O O . TYR A 1 103 ? 18.630 -9.768 -2.616 1.00 8.57 114 TYR A O 1
ATOM 811 N N . TYR A 1 104 ? 17.344 -11.464 -1.784 1.00 6.71 115 TYR A N 1
ATOM 812 C CA . TYR A 1 104 ? 16.929 -12.002 -3.075 1.00 6.78 115 TYR A CA 1
ATOM 813 C C . TYR A 1 104 ? 15.423 -11.998 -3.183 1.00 6.85 115 TYR A C 1
ATOM 814 O O . TYR A 1 104 ? 14.743 -12.438 -2.230 1.00 8.11 115 TYR A O 1
ATOM 823 N N . GLU A 1 105 ? 14.865 -11.624 -4.292 1.00 7.14 116 GLU A N 1
ATOM 824 C CA . GLU A 1 105 ? 13.394 -11.724 -4.464 1.00 7.48 116 GLU A CA 1
ATOM 825 C C . GLU A 1 105 ? 13.082 -11.995 -5.880 1.00 6.99 116 GLU A C 1
ATOM 826 O O . GLU A 1 105 ? 13.693 -11.486 -6.826 1.00 7.89 116 GLU A O 1
ATOM 832 N N . ALA A 1 106 ? 12.070 -12.865 -6.081 1.00 6.68 117 ALA A N 1
ATOM 833 C CA . ALA A 1 106 ? 11.587 -13.201 -7.389 1.00 6.76 117 ALA A CA 1
ATOM 834 C C . ALA A 1 106 ? 10.097 -13.142 -7.405 1.00 6.89 117 ALA A C 1
ATOM 835 O O . ALA A 1 106 ? 9.421 -13.602 -6.467 1.00 7.25 117 ALA A O 1
ATOM 837 N N . ARG A 1 107 ? 9.533 -12.546 -8.468 1.00 6.98 118 ARG A N 1
ATOM 838 C CA A ARG A 1 107 ? 8.073 -12.454 -8.637 0.50 7.17 118 ARG A CA 1
ATOM 839 C CA B ARG A 1 107 ? 8.101 -12.453 -8.657 0.50 7.25 118 ARG A CA 1
ATOM 840 C C . ARG A 1 107 ? 7.708 -13.439 -9.727 1.00 7.03 118 ARG A C 1
ATOM 841 O O . ARG A 1 107 ? 8.144 -13.276 -10.886 1.00 7.65 118 ARG A O 1
ATOM 856 N N . PHE A 1 108 ? 6.925 -14.490 -9.411 1.00 6.90 119 PHE A N 1
ATOM 857 C CA . PHE A 1 108 ? 6.615 -15.484 -10.401 1.00 6.52 119 PHE A CA 1
ATOM 858 C C . PHE A 1 108 ? 5.232 -16.080 -10.152 1.00 6.36 119 PHE A C 1
ATOM 859 O O . PHE A 1 108 ? 4.709 -16.040 -9.035 1.00 6.93 119 PHE A O 1
ATOM 867 N N . LYS A 1 109 ? 4.702 -16.673 -11.235 1.00 6.52 120 LYS A N 1
ATOM 868 C CA . LYS A 1 109 ? 3.488 -17.500 -11.203 1.00 6.72 120 LYS A CA 1
ATOM 869 C C . LYS A 1 109 ? 3.892 -18.920 -11.551 1.00 6.19 120 LYS A C 1
ATOM 870 O O . LYS A 1 109 ? 4.552 -19.163 -12.553 1.00 6.53 120 LYS A O 1
ATOM 876 N N . ALA A 1 110 ? 3.508 -19.888 -10.687 1.00 6.07 121 ALA A N 1
ATOM 877 C CA . ALA A 1 110 ? 3.867 -21.268 -10.885 1.00 6.34 121 ALA A CA 1
ATOM 878 C C . ALA A 1 110 ? 3.184 -21.821 -12.106 1.00 5.87 121 ALA A C 1
ATOM 879 O O . ALA A 1 110 ? 2.132 -21.338 -12.538 1.00 7.20 121 ALA A O 1
ATOM 881 N N . SER A 1 111 ? 3.748 -22.882 -12.659 1.00 6.25 122 SER A N 1
ATOM 882 C CA . SER A 1 111 ? 3.027 -23.709 -13.624 1.00 6.79 122 SER A CA 1
ATOM 883 C C . SER A 1 111 ? 1.797 -24.372 -12.996 1.00 6.09 122 SER A C 1
ATOM 884 O O . SER A 1 111 ? 1.642 -24.431 -11.789 1.00 6.70 122 SER A O 1
ATOM 887 N N . SER A 1 112 ? 0.922 -24.892 -13.882 1.00 6.39 123 SER A N 1
ATOM 888 C CA . SER A 1 112 ? -0.242 -25.735 -13.471 1.00 7.04 123 SER A CA 1
ATOM 889 C C . SER A 1 112 ? 0.037 -27.185 -13.715 1.00 7.28 123 SER A C 1
ATOM 890 O O . SER A 1 112 ? -0.836 -27.939 -14.211 1.00 9.27 123 SER A O 1
ATOM 893 N N . LEU A 1 113 ? 1.254 -27.656 -13.353 1.00 6.48 124 LEU A N 1
ATOM 894 C CA . LEU A 1 113 ? 1.656 -29.036 -13.522 1.00 5.99 124 LEU A CA 1
ATOM 895 C C . LEU A 1 113 ? 1.897 -29.704 -12.180 1.00 5.20 124 LEU A C 1
ATOM 896 O O . LEU A 1 113 ? 2.185 -29.028 -11.173 1.00 5.36 124 LEU A O 1
ATOM 901 N N . SER A 1 114 ? 1.916 -31.026 -12.203 1.00 5.36 125 SER A N 1
ATOM 902 C CA . SER A 1 114 ? 2.386 -31.840 -11.072 1.00 5.35 125 SER A CA 1
ATOM 903 C C . SER A 1 114 ? 3.922 -31.958 -11.162 1.00 4.64 125 SER A C 1
ATOM 904 O O . SER A 1 114 ? 4.482 -33.012 -11.441 1.00 5.49 125 SER A O 1
ATOM 907 N N . MET A 1 115 ? 4.567 -30.798 -10.983 1.00 5.13 126 MET A N 1
ATOM 908 C CA . MET A 1 115 ? 6.020 -30.607 -11.053 1.00 4.89 126 MET A CA 1
ATOM 909 C C . MET A 1 115 ? 6.305 -29.429 -10.184 1.00 4.43 126 MET A C 1
ATOM 910 O O .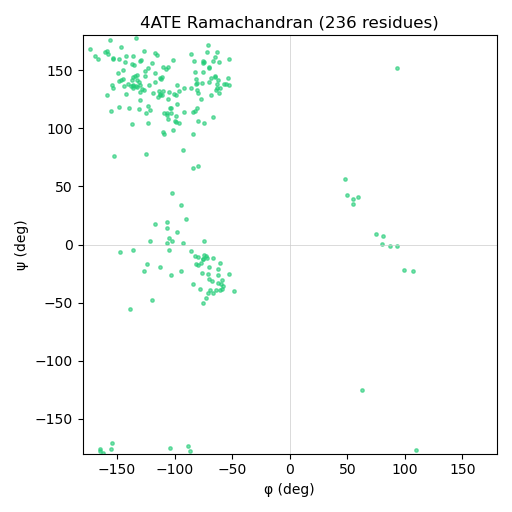 MET A 1 115 ? 5.438 -28.583 -9.951 1.00 5.45 126 MET A O 1
ATOM 915 N N . THR A 1 116 ? 7.548 -29.301 -9.741 1.00 4.89 127 THR A N 1
ATOM 916 C CA . THR A 1 116 ? 7.927 -28.055 -9.057 1.00 5.10 127 THR A CA 1
ATOM 917 C C . THR A 1 116 ? 7.992 -26.843 -9.989 1.00 4.70 127 THR A C 1
ATOM 918 O O . THR A 1 116 ? 8.314 -26.983 -11.210 1.00 5.57 127 THR A O 1
ATOM 922 N N . SER A 1 117 ? 7.769 -25.693 -9.382 1.00 4.69 128 SER A N 1
ATOM 923 C CA . SER A 1 117 ? 8.136 -24.371 -9.864 1.00 4.97 128 SER A CA 1
ATOM 924 C C . SER A 1 117 ? 8.997 -23.783 -8.744 1.00 4.85 128 SER A C 1
ATOM 925 O O . SER A 1 117 ? 8.444 -23.443 -7.693 1.00 5.03 128 SER A O 1
ATOM 928 N N . SER A 1 118 ? 10.317 -23.730 -8.941 1.00 4.61 129 SER A N 1
ATOM 929 C CA . SER A 1 118 ? 11.227 -23.530 -7.798 1.00 4.81 129 SER A CA 1
ATOM 930 C C . SER A 1 118 ? 12.165 -22.357 -7.991 1.00 4.58 129 SER A C 1
ATOM 931 O O . SER A 1 118 ? 12.645 -22.076 -9.099 1.00 5.46 129 SER A O 1
ATOM 934 N N . PHE A 1 119 ? 12.517 -21.737 -6.839 1.00 4.71 130 PHE A N 1
ATOM 935 C CA . PHE A 1 119 ? 13.482 -20.668 -6.714 1.00 5.09 130 PHE A CA 1
ATOM 936 C C . PHE A 1 119 ? 14.409 -21.083 -5.564 1.00 4.45 130 PHE A C 1
ATOM 937 O O . PHE A 1 119 ? 13.902 -21.225 -4.418 1.00 4.83 130 PHE A O 1
ATOM 945 N N . TRP A 1 120 ? 15.686 -21.303 -5.827 1.00 4.73 131 TRP A N 1
ATOM 946 C CA . TRP A 1 120 ? 16.528 -21.986 -4.835 1.00 4.43 131 TRP A CA 1
ATOM 947 C C . TRP A 1 120 ? 17.983 -21.738 -5.162 1.00 4.74 131 TRP A C 1
ATOM 948 O O . TRP A 1 120 ? 18.326 -21.050 -6.148 1.00 5.31 131 TRP A O 1
ATOM 959 N N . PHE A 1 121 ? 18.859 -22.318 -4.328 1.00 4.51 132 PHE A N 1
ATOM 960 C CA . PHE A 1 121 ? 20.288 -22.066 -4.391 1.00 5.00 132 PHE A CA 1
ATOM 961 C C . PHE A 1 121 ? 21.009 -23.363 -4.112 1.00 4.77 132 PHE A C 1
ATOM 962 O O . PHE A 1 121 ? 20.719 -24.040 -3.077 1.00 5.08 132 PHE A O 1
ATOM 970 N N . ARG A 1 122 ? 21.957 -23.744 -4.953 1.00 4.97 133 ARG A N 1
ATOM 971 C CA A ARG A 1 122 ? 22.733 -24.944 -4.732 0.50 4.81 133 ARG A CA 1
ATOM 972 C CA B ARG A 1 122 ? 22.751 -24.949 -4.709 0.50 5.30 133 ARG A CA 1
ATOM 973 C C . ARG A 1 122 ? 24.059 -24.805 -5.492 1.00 4.98 133 ARG A C 1
ATOM 974 O O . ARG A 1 122 ? 24.655 -23.730 -5.517 1.00 5.62 133 ARG A O 1
ATOM 989 N N . VAL A 1 123 ? 24.550 -25.900 -6.058 1.00 5.56 134 VAL A N 1
ATOM 990 C CA . VAL A 1 123 ? 25.883 -25.902 -6.703 1.00 6.04 134 VAL A CA 1
ATOM 991 C C . VAL A 1 123 ? 26.919 -25.513 -5.664 1.00 6.33 134 VAL A C 1
ATOM 992 O O . VAL A 1 123 ? 27.897 -24.799 -5.921 1.00 7.52 134 VAL A O 1
ATOM 996 N N . GLY A 1 124 ? 26.766 -26.031 -4.435 1.00 6.27 135 GLY A N 1
ATOM 997 C CA . GLY A 1 124 ? 27.709 -25.880 -3.355 1.00 6.45 135 GLY A CA 1
ATOM 998 C C . GLY A 1 124 ? 28.515 -27.116 -3.105 1.00 5.48 135 GLY A C 1
ATOM 999 O O . GLY A 1 124 ? 28.414 -28.120 -3.815 1.00 6.75 135 GLY A O 1
ATOM 1000 N N . GLN A 1 125 ? 29.328 -27.053 -2.045 1.00 5.86 136 GLN A N 1
ATOM 1001 C CA . GLN A 1 125 ? 30.007 -28.225 -1.524 1.00 5.90 136 GLN A CA 1
ATOM 1002 C C . GLN A 1 125 ? 29.261 -28.882 -0.398 1.00 5.80 136 GLN A C 1
ATOM 1003 O O . GLN A 1 125 ? 29.520 -30.076 -0.138 1.00 6.26 136 GLN A O 1
ATOM 1009 N N . PHE A 1 126 ? 28.386 -28.166 0.316 1.00 5.69 137 PHE A N 1
ATOM 1010 C CA . PHE A 1 126 ? 27.710 -28.767 1.438 1.00 5.79 137 PHE A CA 1
ATOM 1011 C C . PHE A 1 126 ? 26.279 -28.276 1.705 1.00 5.13 137 PHE A C 1
ATOM 1012 O O . PHE A 1 126 ? 25.647 -28.819 2.596 1.00 5.73 137 PHE A O 1
ATOM 1020 N N . SER A 1 127 ? 25.773 -27.251 0.998 1.00 5.22 138 SER A N 1
ATOM 1021 C CA . SER A 1 127 ? 24.511 -26.611 1.386 1.00 5.08 138 SER A CA 1
ATOM 1022 C C . SER A 1 127 ? 23.609 -26.341 0.186 1.00 4.66 138 SER A C 1
ATOM 1023 O O . SER A 1 127 ? 24.036 -26.146 -0.952 1.00 5.28 138 SER A O 1
ATOM 1026 N N . GLU A 1 128 ? 22.324 -26.271 0.516 1.00 5.15 139 GLU A N 1
ATOM 1027 C CA . GLU A 1 128 ? 21.241 -25.916 -0.392 1.00 4.84 139 GLU A CA 1
ATOM 1028 C C . GLU A 1 128 ? 20.272 -25.047 0.364 1.00 4.53 139 GLU A C 1
ATOM 1029 O O . GLU A 1 128 ? 19.953 -25.372 1.532 1.00 5.49 139 GLU A O 1
ATOM 1035 N N . ILE A 1 129 ? 19.777 -23.986 -0.263 1.00 4.83 140 ILE A N 1
ATOM 1036 C CA . ILE A 1 129 ? 18.752 -23.109 0.333 1.00 4.86 140 ILE A CA 1
ATOM 1037 C C . ILE A 1 129 ? 17.579 -23.092 -0.644 1.00 4.40 140 ILE A C 1
ATOM 1038 O O . ILE A 1 129 ? 17.766 -22.652 -1.802 1.00 5.23 140 ILE A O 1
ATOM 1043 N N . ASP A 1 130 ? 16.392 -23.534 -0.225 1.00 4.88 141 ASP A N 1
ATOM 1044 C CA . ASP A 1 130 ? 15.202 -23.493 -1.083 1.00 4.87 141 ASP A CA 1
ATOM 1045 C C . ASP A 1 130 ? 14.304 -22.352 -0.636 1.00 4.91 141 ASP A C 1
ATOM 1046 O O . ASP A 1 130 ? 13.837 -22.365 0.546 1.00 5.41 141 ASP A O 1
ATOM 1051 N N . VAL A 1 131 ? 14.058 -21.356 -1.471 1.00 4.92 142 VAL A N 1
ATOM 1052 C CA . VAL A 1 131 ? 13.113 -20.309 -1.144 1.00 4.89 142 VAL A CA 1
ATOM 1053 C C . VAL A 1 131 ? 11.714 -20.832 -1.298 1.00 5.14 142 VAL A C 1
ATOM 1054 O O . VAL A 1 131 ? 10.876 -20.701 -0.393 1.00 5.75 142 VAL A O 1
ATOM 1058 N N . ILE A 1 132 ? 11.418 -21.458 -2.444 1.00 5.04 143 ILE A N 1
ATOM 1059 C CA . ILE A 1 132 ? 10.120 -22.036 -2.642 1.00 5.51 143 ILE A CA 1
ATOM 1060 C C . ILE A 1 132 ? 10.263 -23.166 -3.660 1.00 4.80 143 ILE A C 1
ATOM 1061 O O . ILE A 1 132 ? 10.973 -23.026 -4.670 1.00 5.34 143 ILE A O 1
ATOM 1066 N N . GLU A 1 133 ? 9.608 -24.301 -3.405 1.00 5.12 144 GLU A N 1
ATOM 1067 C CA . GLU A 1 133 ? 9.531 -25.438 -4.341 1.00 4.67 144 GLU A CA 1
ATOM 1068 C C . GLU A 1 133 ? 8.070 -25.725 -4.534 1.00 4.89 144 GLU A C 1
ATOM 1069 O O . GLU A 1 133 ? 7.485 -26.637 -3.889 1.00 6.54 144 GLU A O 1
ATOM 1075 N N . HIS A 1 134 ? 7.389 -24.938 -5.329 1.00 4.95 145 HIS A N 1
ATOM 1076 C CA . HIS A 1 134 ? 5.916 -24.935 -5.353 1.00 5.09 145 HIS A CA 1
ATOM 1077 C C . HIS A 1 134 ? 5.384 -25.972 -6.261 1.00 4.64 145 HIS A C 1
ATOM 1078 O O . HIS A 1 134 ? 5.835 -26.111 -7.412 1.00 5.83 145 HIS A O 1
ATOM 1085 N N . ILE A 1 135 ? 4.375 -26.719 -5.798 1.00 4.83 146 ILE A N 1
ATOM 1086 C CA . ILE A 1 135 ? 3.719 -27.727 -6.607 1.00 5.87 146 ILE A CA 1
ATOM 1087 C C . ILE A 1 135 ? 2.409 -27.164 -7.125 1.00 5.44 146 ILE A C 1
ATOM 1088 O O . ILE A 1 135 ? 1.400 -27.127 -6.440 1.00 6.32 146 ILE A O 1
ATOM 1093 N N . GLY A 1 136 ? 2.448 -26.693 -8.373 1.00 5.86 147 GLY A N 1
ATOM 1094 C CA . GLY A 1 136 ? 1.327 -25.892 -8.859 1.00 6.81 147 GLY A CA 1
ATOM 1095 C C . GLY A 1 136 ? 0.038 -26.694 -8.925 1.00 6.17 147 GLY A C 1
ATOM 1096 O O . GLY A 1 136 ? -1.033 -26.116 -8.621 1.00 7.27 147 GLY A O 1
ATOM 1097 N N . ASN A 1 137 ? 0.089 -27.959 -9.339 1.00 6.15 148 ASN A N 1
ATOM 1098 C CA . ASN A 1 137 ? -1.093 -28.754 -9.572 1.00 7.29 148 ASN A CA 1
ATOM 1099 C C . ASN A 1 137 ? -0.780 -30.244 -9.359 1.00 6.53 148 ASN A C 1
ATOM 1100 O O . ASN A 1 137 ? -0.601 -30.959 -10.341 1.00 6.53 148 ASN A O 1
ATOM 1105 N N . PRO A 1 138 ? -0.663 -30.722 -8.109 1.00 6.33 149 PRO A N 1
ATOM 1106 C CA . PRO A 1 138 ? -0.315 -32.150 -7.884 1.00 5.95 149 PRO A CA 1
ATOM 1107 C C . PRO A 1 138 ? -1.306 -33.065 -8.542 1.00 5.81 149 PRO A C 1
ATOM 1108 O O . PRO A 1 138 ? -2.541 -32.817 -8.483 1.00 7.01 149 PRO A O 1
ATOM 1112 N N . SER A 1 139 ? -0.841 -34.119 -9.167 1.00 5.63 150 SER A N 1
ATOM 1113 C CA . SER A 1 139 ? -1.761 -35.127 -9.711 1.00 6.46 150 SER A CA 1
ATOM 1114 C C . SER A 1 139 ? -2.259 -36.056 -8.647 1.00 5.98 150 SER A C 1
ATOM 1115 O O . SER A 1 139 ? -3.314 -36.740 -8.839 1.00 7.54 150 SER A O 1
ATOM 1118 N N . LYS A 1 140 ? -1.593 -36.123 -7.482 1.00 6.05 151 LYS A N 1
ATOM 1119 C CA . LYS A 1 140 ? -2.109 -36.837 -6.294 1.00 6.79 151 LYS A CA 1
ATOM 1120 C C . LYS A 1 140 ? -3.208 -35.954 -5.740 1.00 6.52 151 LYS A C 1
ATOM 1121 O O . LYS A 1 140 ? -3.013 -34.921 -5.142 1.00 7.42 151 LYS A O 1
ATOM 1127 N N . GLU A 1 141 ? -4.435 -36.398 -6.004 1.00 8.06 152 GLU A N 1
ATOM 1128 C CA . GLU A 1 141 ? -5.607 -35.578 -5.814 1.00 9.57 152 GLU A CA 1
ATOM 1129 C C . GLU A 1 141 ? -5.785 -35.055 -4.351 1.00 7.34 152 GLU A C 1
ATOM 1130 O O . GLU A 1 141 ? -6.229 -33.944 -4.158 1.00 8.19 152 GLU A O 1
ATOM 1136 N N . ASN A 1 142 ? -5.402 -35.920 -3.408 1.00 7.55 153 ASN A N 1
ATOM 1137 C CA . ASN A 1 142 ? -5.574 -35.537 -2.007 1.00 7.42 153 ASN A CA 1
ATOM 1138 C C . ASN A 1 142 ? -4.573 -34.521 -1.551 1.00 7.32 153 ASN A C 1
ATOM 1139 O O . ASN A 1 142 ? -4.648 -34.087 -0.386 1.00 9.01 153 ASN A O 1
ATOM 1144 N N . ARG A 1 143 ? -3.672 -34.009 -2.450 1.00 6.59 154 ARG A N 1
ATOM 1145 C CA . ARG A 1 143 ? -2.795 -32.888 -2.142 1.00 6.69 154 ARG A CA 1
ATOM 1146 C C . ARG A 1 143 ? -3.202 -31.609 -2.819 1.00 6.96 154 ARG A C 1
ATOM 1147 O O . ARG A 1 143 ? -2.550 -30.571 -2.674 1.00 7.76 154 ARG A O 1
ATOM 1155 N N . GLN A 1 144 ? -4.301 -31.635 -3.575 1.00 7.25 155 GLN A N 1
ATOM 1156 C CA . GLN A 1 144 ? -4.734 -30.494 -4.314 1.00 8.90 155 GLN A CA 1
ATOM 1157 C C . GLN A 1 144 ? -5.266 -29.421 -3.399 1.00 9.80 155 GLN A C 1
ATOM 1158 O O . GLN A 1 144 ? -5.256 -28.229 -3.719 1.00 12.20 155 GLN A O 1
ATOM 1164 N N . ASP A 1 145 ? -5.752 -29.747 -2.210 1.00 10.79 156 ASP A N 1
ATOM 1165 C CA . ASP A 1 145 ? -6.268 -28.806 -1.279 1.00 13.33 156 ASP A CA 1
ATOM 1166 C C . ASP A 1 145 ? -5.221 -28.010 -0.553 1.00 11.21 156 ASP A C 1
ATOM 1167 O O . ASP A 1 145 ? -5.547 -26.948 0.007 1.00 13.36 156 ASP A O 1
ATOM 1172 N N . ASP A 1 146 ? -3.965 -28.515 -0.418 1.00 8.91 157 ASP A N 1
ATOM 1173 C CA . ASP A 1 146 ? -2.970 -27.859 0.415 1.00 8.45 157 ASP A CA 1
ATOM 1174 C C . ASP A 1 146 ? -1.726 -27.423 -0.347 1.00 6.90 157 ASP A C 1
ATOM 1175 O O . ASP A 1 146 ? -1.282 -26.284 -0.196 1.00 7.27 157 ASP A O 1
ATOM 1180 N N . LEU A 1 147 ? -1.124 -28.287 -1.181 1.00 6.44 158 LEU A N 1
ATOM 1181 C CA . LEU A 1 147 ? 0.144 -27.927 -1.792 1.00 6.19 158 LEU A CA 1
ATOM 1182 C C . LEU A 1 147 ? 0.031 -26.663 -2.675 1.00 5.92 158 LEU A C 1
ATOM 1183 O O . LEU A 1 147 ? 0.948 -25.831 -2.663 1.00 5.66 158 LEU A O 1
ATOM 1188 N N . PRO A 1 148 ? -1.064 -26.478 -3.442 1.00 6.01 159 PRO A N 1
ATOM 1189 C CA . PRO A 1 148 ? -1.176 -25.244 -4.259 1.00 6.04 159 PRO A CA 1
ATOM 1190 C C . PRO A 1 148 ? -1.171 -23.960 -3.472 1.00 5.98 159 PRO A C 1
ATOM 1191 O O . PRO A 1 148 ? -0.971 -22.882 -4.067 1.00 6.67 159 PRO A O 1
ATOM 1195 N N . TYR A 1 149 ? -1.401 -24.019 -2.156 1.00 6.09 160 TYR A N 1
ATOM 1196 C CA . TYR A 1 149 ? -1.373 -22.828 -1.313 1.00 6.34 160 TYR A CA 1
ATOM 1197 C C . TYR A 1 149 ? -0.085 -22.733 -0.515 1.00 6.46 160 TYR A C 1
ATOM 1198 O O . TYR A 1 149 ? 0.063 -21.827 0.324 1.00 7.72 160 TYR A O 1
ATOM 1207 N N . GLN A 1 150 ? 0.870 -23.666 -0.696 1.00 6.42 161 GLN A N 1
ATOM 1208 C CA . GLN A 1 150 ? 2.006 -23.730 0.201 1.00 6.21 161 GLN A CA 1
ATOM 1209 C C . GLN A 1 150 ? 3.238 -23.002 -0.328 1.00 6.23 161 GLN A C 1
ATOM 1210 O O . GLN A 1 150 ? 3.676 -23.283 -1.483 1.00 6.37 161 GLN A O 1
ATOM 1216 N N . TYR A 1 151 ? 3.840 -22.197 0.512 1.00 6.05 162 TYR A N 1
ATOM 1217 C CA . TYR A 1 151 ? 5.150 -21.570 0.309 1.00 5.76 162 TYR A CA 1
ATOM 1218 C C . TYR A 1 151 ? 6.100 -22.246 1.303 1.00 5.94 162 TYR A C 1
ATOM 1219 O O . TYR A 1 151 ? 6.102 -21.923 2.490 1.00 6.21 162 TYR A O 1
ATOM 1228 N N . HIS A 1 152 ? 6.830 -23.247 0.801 1.00 5.58 163 HIS A N 1
ATOM 1229 C CA . HIS A 1 152 ? 7.705 -24.083 1.663 1.00 5.52 163 HIS A CA 1
ATOM 1230 C C . HIS A 1 152 ? 9.146 -2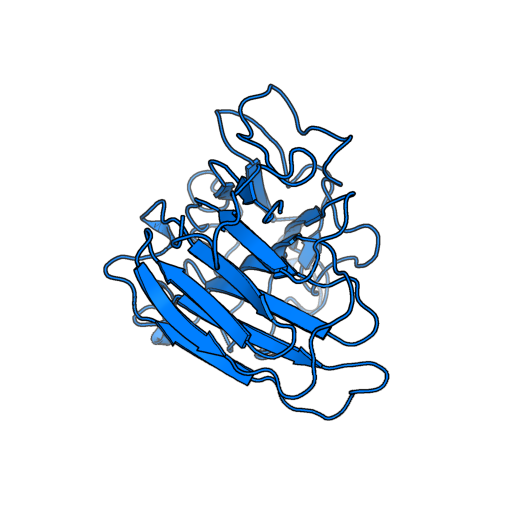3.703 1.413 1.00 5.44 163 HIS A C 1
ATOM 1231 O O . HIS A 1 152 ? 9.632 -23.745 0.248 1.00 5.91 163 HIS A O 1
ATOM 1238 N N . VAL A 1 153 ? 9.853 -23.360 2.478 1.00 5.45 164 VAL A N 1
ATOM 1239 C CA . VAL A 1 153 ? 11.288 -23.036 2.473 1.00 5.72 164 VAL A CA 1
ATOM 1240 C C . VAL A 1 153 ? 12.054 -24.242 2.982 1.00 5.45 164 VAL A C 1
ATOM 1241 O O . VAL A 1 153 ? 11.508 -25.077 3.740 1.00 6.15 164 VAL A O 1
ATOM 1245 N N . ASN A 1 154 ? 13.337 -24.361 2.679 1.00 5.28 165 ASN A N 1
ATOM 1246 C CA . ASN A 1 154 ? 14.088 -25.493 3.175 1.00 5.35 165 ASN A CA 1
ATOM 1247 C C . ASN A 1 154 ? 15.570 -25.202 3.137 1.00 4.98 165 ASN A C 1
ATOM 1248 O O . ASN A 1 154 ? 16.073 -24.308 2.420 1.00 5.53 165 ASN A O 1
ATOM 1253 N N . THR A 1 155 ? 16.312 -26.052 3.847 1.00 5.08 166 THR A N 1
ATOM 1254 C CA . THR A 1 155 ? 17.760 -26.116 3.789 1.00 5.25 166 THR A CA 1
ATOM 1255 C C . THR A 1 155 ? 18.139 -27.602 3.735 1.00 5.19 166 THR A C 1
ATOM 1256 O O . THR A 1 155 ? 17.466 -28.454 4.357 1.00 6.02 166 THR A O 1
ATOM 1260 N N . HIS A 1 156 ? 19.188 -27.915 2.983 1.00 4.99 167 HIS A N 1
ATOM 1261 C CA . HIS A 1 156 ? 19.760 -29.241 2.922 1.00 4.88 167 HIS A CA 1
ATOM 1262 C C . HIS A 1 156 ? 21.234 -29.174 3.122 1.00 4.69 167 HIS A C 1
ATOM 1263 O O . HIS A 1 156 ? 21.890 -28.184 2.823 1.00 5.50 167 HIS A O 1
ATOM 1270 N N . TYR A 1 157 ? 21.785 -30.338 3.541 1.00 5.18 168 TYR A N 1
ATOM 1271 C CA . TYR A 1 157 ? 23.184 -30.440 3.955 1.00 5.62 168 TYR A CA 1
ATOM 1272 C C . TYR A 1 157 ? 23.755 -31.709 3.320 1.00 5.60 168 TYR A C 1
ATOM 1273 O O . TYR A 1 157 ? 23.100 -32.767 3.345 1.00 7.03 168 TYR A O 1
ATOM 1282 N N . TYR A 1 158 ? 24.947 -31.627 2.807 1.00 6.14 169 TYR A N 1
ATOM 1283 C CA . TYR A 1 158 ? 25.549 -32.738 2.062 1.00 6.48 169 TYR A CA 1
ATOM 1284 C C . TYR A 1 158 ? 27.041 -32.606 2.133 1.00 6.63 169 TYR A C 1
ATOM 1285 O O . TYR A 1 158 ? 27.587 -31.730 2.817 1.00 6.46 169 TYR A O 1
ATOM 1294 N N . GLY A 1 159 ? 27.779 -33.503 1.431 1.00 8.14 170 GLY A N 1
ATOM 1295 C CA . GLY A 1 159 ? 29.273 -33.426 1.460 1.00 8.86 170 GLY A CA 1
ATOM 1296 C C . GLY A 1 159 ? 29.821 -33.643 2.875 1.00 8.54 170 GLY A C 1
ATOM 1297 O O . GLY A 1 159 ? 29.395 -34.637 3.495 1.00 9.93 170 GLY A O 1
ATOM 1298 N N . LYS A 1 160 ? 30.595 -32.718 3.348 1.00 8.61 171 LYS A N 1
ATOM 1299 C CA . LYS A 1 160 ? 31.124 -32.861 4.722 1.00 10.64 171 LYS A CA 1
ATOM 1300 C C . LYS A 1 160 ? 29.973 -32.869 5.760 1.00 9.43 171 LYS A C 1
ATOM 1301 O O . LYS A 1 160 ? 30.200 -33.350 6.882 1.00 10.53 171 LYS A O 1
ATOM 1307 N N . HIS A 1 161 ? 28.778 -32.341 5.411 1.00 7.79 172 HIS A N 1
ATOM 1308 C CA . HIS A 1 161 ? 27.659 -32.340 6.320 1.00 7.32 172 HIS A CA 1
ATOM 1309 C C . HIS A 1 161 ? 26.624 -33.329 5.943 1.00 7.59 172 HIS A C 1
ATOM 1310 O O . HIS A 1 161 ? 25.476 -33.256 6.407 1.00 9.04 172 HIS A O 1
ATOM 1317 N N . ALA A 1 162 ? 26.951 -34.329 5.129 1.00 9.94 173 ALA A N 1
ATOM 1318 C CA . ALA A 1 162 ? 26.019 -35.426 4.874 1.00 10.76 173 ALA A CA 1
ATOM 1319 C C . ALA A 1 162 ? 25.571 -36.084 6.188 1.00 10.39 173 ALA A C 1
ATOM 1320 O O . ALA A 1 162 ? 26.360 -36.242 7.124 1.00 12.26 173 ALA A O 1
ATOM 1322 N N . GLY A 1 163 ? 24.305 -36.378 6.234 1.00 11.15 174 GLY A N 1
ATOM 1323 C CA . GLY A 1 163 ? 23.665 -37.003 7.377 1.00 12.69 174 GLY A CA 1
ATOM 1324 C C . GLY A 1 163 ? 22.786 -36.035 8.162 1.00 12.40 174 GLY A C 1
ATOM 1325 O O . GLY A 1 163 ? 21.878 -36.492 8.894 1.00 14.79 174 GLY A O 1
ATOM 1326 N N . LEU A 1 164 ? 23.045 -34.723 8.040 1.00 9.10 175 LEU A N 1
ATOM 1327 C CA . LEU A 1 164 ? 22.111 -33.802 8.690 1.00 8.34 175 LEU A CA 1
ATOM 1328 C C . LEU A 1 164 ? 20.775 -33.808 7.956 1.00 7.56 175 LEU A C 1
ATOM 1329 O O . LEU A 1 164 ? 20.750 -33.787 6.708 1.00 9.16 175 LEU A O 1
ATOM 1334 N N . GLN A 1 165 ? 19.673 -33.767 8.674 1.00 8.53 176 GLN A N 1
ATOM 1335 C CA . GLN A 1 165 ? 18.341 -33.708 8.076 1.00 8.13 176 GLN A CA 1
ATOM 1336 C C . GLN A 1 165 ? 18.054 -32.351 7.534 1.00 7.00 176 GLN A C 1
ATOM 1337 O O . GLN A 1 165 ? 18.618 -31.340 8.039 1.00 7.81 176 GLN A O 1
ATOM 1343 N N . PRO A 1 166 ? 17.150 -32.215 6.592 1.00 7.08 177 PRO A N 1
ATOM 1344 C CA . PRO A 1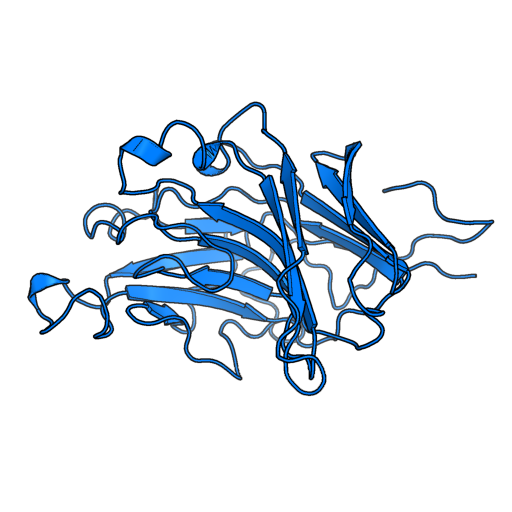 166 ? 16.788 -30.850 6.140 1.00 7.05 177 PRO A CA 1
ATOM 1345 C C . PRO A 1 166 ? 16.125 -30.094 7.253 1.00 6.46 177 PRO A C 1
ATOM 1346 O O . PRO A 1 166 ? 15.608 -30.665 8.236 1.00 7.51 177 PRO A O 1
ATOM 1350 N N . LEU A 1 167 ? 16.102 -28.788 7.125 1.00 5.97 178 LEU A N 1
ATOM 1351 C CA . LEU A 1 167 ? 15.422 -27.921 8.097 1.00 6.37 178 LEU A CA 1
ATOM 1352 C C . LEU A 1 167 ? 14.709 -26.827 7.355 1.00 5.72 178 LEU A C 1
ATOM 1353 O O . LEU A 1 167 ? 15.326 -25.987 6.689 1.00 5.95 178 LEU A O 1
ATOM 1358 N N . GLY A 1 168 ? 13.383 -26.797 7.470 1.00 6.37 179 GLY A N 1
ATOM 1359 C CA . GLY A 1 168 ? 12.568 -25.874 6.740 1.00 6.32 179 GLY A CA 1
ATOM 1360 C C . GLY A 1 168 ? 11.263 -25.607 7.456 1.00 6.23 179 GLY A C 1
ATOM 1361 O O . GLY A 1 168 ? 11.054 -26.033 8.622 1.00 7.93 179 GLY A O 1
ATOM 1362 N N . THR A 1 169 ? 10.357 -24.920 6.767 1.00 6.64 180 THR A N 1
ATOM 1363 C CA . THR A 1 169 ? 9.034 -24.580 7.318 1.00 7.45 180 THR A CA 1
ATOM 1364 C C . THR A 1 169 ? 8.146 -24.137 6.170 1.00 6.41 180 THR A C 1
ATOM 1365 O O . THR A 1 169 ? 8.585 -24.200 4.979 1.00 7.50 180 THR A O 1
ATOM 1369 N N . GLU A 1 170 ? 6.932 -23.698 6.447 1.00 7.19 181 GLU A N 1
ATOM 1370 C CA . GLU A 1 170 ? 6.003 -23.384 5.377 1.00 7.18 181 GLU A CA 1
ATOM 1371 C C . GLU A 1 170 ? 5.019 -22.359 5.810 1.00 7.14 181 GLU A C 1
ATOM 1372 O O . GLU A 1 170 ? 4.759 -22.194 7.045 1.00 8.90 181 GLU A O 1
ATOM 1378 N N . TYR A 1 171 ? 4.406 -21.726 4.844 1.00 7.38 182 TYR A N 1
ATOM 1379 C CA . TYR A 1 171 ? 3.444 -20.611 5.006 1.00 7.82 182 TYR A CA 1
ATOM 1380 C C . TYR A 1 171 ? 2.281 -20.885 4.043 1.00 7.25 182 TYR A C 1
ATOM 1381 O O . TYR A 1 171 ? 2.495 -21.196 2.874 1.00 8.05 182 TYR A O 1
ATOM 1390 N N . LYS A 1 172 ? 1.061 -20.678 4.531 1.00 8.22 183 LYS A N 1
ATOM 1391 C CA A LYS A 1 172 ? -0.138 -20.836 3.696 0.50 8.15 183 LYS A CA 1
ATOM 1392 C CA B LYS A 1 172 ? -0.133 -20.833 3.715 0.50 8.54 183 LYS A CA 1
ATOM 1393 C C . LYS A 1 172 ? -0.468 -19.522 3.056 1.00 8.04 183 LYS A C 1
ATOM 1394 O O . LYS A 1 172 ? -0.793 -18.510 3.729 1.00 9.54 183 LYS A O 1
ATOM 1405 N N . MET A 1 173 ? -0.457 -19.517 1.746 1.00 7.70 184 MET A N 1
ATOM 1406 C CA . MET A 1 173 ? -0.772 -18.342 0.932 1.00 8.49 184 MET A CA 1
ATOM 1407 C C . MET A 1 173 ? -2.284 -18.169 0.753 1.00 8.46 184 MET A C 1
ATOM 1408 O O . MET A 1 173 ? -3.016 -19.158 0.844 1.00 9.61 184 MET A O 1
ATOM 1413 N N . PRO A 1 174 ? -2.735 -16.949 0.435 1.00 9.31 185 PRO A N 1
ATOM 1414 C CA . PRO A 1 174 ? -4.159 -16.670 0.312 1.00 10.76 185 PRO A CA 1
ATOM 1415 C C . PRO A 1 174 ? -4.750 -17.158 -0.959 1.00 9.50 185 PRO A C 1
ATOM 1416 O O . PRO A 1 174 ? -5.996 -17.277 -1.066 1.00 14.13 185 PRO A O 1
ATOM 1420 N N . GLY A 1 175 ? -3.967 -17.480 -1.943 1.00 9.35 186 GLY A N 1
ATOM 1421 C CA . GLY A 1 175 ? -4.392 -17.920 -3.241 1.00 8.77 186 GLY A CA 1
ATOM 1422 C C . GLY A 1 175 ? -3.332 -18.940 -3.732 1.00 8.36 186 GLY A C 1
ATOM 1423 O O . GLY A 1 175 ? -2.277 -19.086 -3.128 1.00 8.52 186 GLY A O 1
ATOM 1424 N N . ARG A 1 176 ? -3.655 -19.612 -4.823 1.00 7.44 187 ARG A N 1
ATOM 1425 C CA . ARG A 1 176 ? -2.738 -20.639 -5.337 1.00 7.49 187 ARG A CA 1
ATOM 1426 C C . ARG A 1 176 ? -1.557 -20.009 -6.031 1.00 6.88 187 ARG A C 1
ATOM 1427 O O . ARG A 1 176 ? -1.688 -19.014 -6.769 1.00 7.69 187 ARG A O 1
ATOM 1435 N N . GLY A 1 177 ? -0.400 -20.704 -5.950 1.00 6.71 188 GLY A N 1
ATOM 1436 C CA . GLY A 1 177 ? 0.738 -20.263 -6.702 1.00 6.82 188 GLY A CA 1
ATOM 1437 C C . GLY A 1 177 ? 0.536 -20.270 -8.193 1.00 6.24 188 GLY A C 1
ATOM 1438 O O . GLY A 1 177 ? 1.118 -19.417 -8.903 1.00 7.17 188 GLY A O 1
ATOM 1439 N N . ARG A 1 178 ? -0.250 -21.197 -8.727 1.00 6.73 189 ARG A N 1
ATOM 1440 C CA . ARG A 1 178 ? -0.494 -21.266 -10.152 1.00 6.98 189 ARG A CA 1
ATOM 1441 C C . ARG A 1 178 ? -1.447 -20.184 -10.659 1.00 8.22 189 ARG A C 1
ATOM 1442 O O . ARG A 1 178 ? -1.585 -20.001 -11.865 1.00 9.00 189 ARG A O 1
ATOM 1450 N N . ASP A 1 179 ? -2.117 -19.490 -9.754 1.00 8.27 190 ASP A N 1
ATOM 1451 C CA . ASP A 1 179 ? -3.120 -18.455 -10.095 1.00 8.89 190 ASP A CA 1
ATOM 1452 C C . ASP A 1 179 ? -2.625 -17.073 -9.901 1.00 8.99 190 ASP A C 1
ATOM 1453 O O . ASP A 1 179 ? -3.372 -16.108 -10.225 1.00 11.28 190 ASP A O 1
ATOM 1458 N N . ASN A 1 180 ? -1.424 -16.847 -9.381 1.00 8.74 191 ASN A N 1
ATOM 1459 C CA . ASN A 1 180 ? -0.989 -15.527 -8.960 1.00 9.29 191 ASN A CA 1
ATOM 1460 C C . ASN A 1 180 ? 0.473 -15.334 -9.218 1.00 8.17 191 ASN A C 1
ATOM 1461 O O . ASN A 1 180 ? 1.298 -16.256 -8.986 1.00 9.06 191 ASN A O 1
ATOM 1466 N N . PHE A 1 181 ? 0.836 -14.116 -9.623 1.00 8.88 192 PHE A N 1
ATOM 1467 C CA . PHE A 1 181 ? 2.232 -13.657 -9.446 1.00 8.71 192 PHE A CA 1
ATOM 1468 C C . PHE A 1 181 ? 2.357 -13.204 -8.048 1.00 9.60 192 PHE A C 1
ATOM 1469 O O . PHE A 1 181 ? 1.604 -12.321 -7.604 1.00 12.71 192 PHE A O 1
ATOM 1477 N N . TYR A 1 182 ? 3.204 -13.847 -7.265 1.00 7.71 193 TYR A N 1
ATOM 1478 C CA . TYR A 1 182 ? 3.549 -13.454 -5.914 1.00 7.40 193 TYR A CA 1
ATOM 1479 C C . TYR A 1 182 ? 5.038 -13.189 -5.880 1.00 6.85 193 TYR A C 1
ATOM 1480 O O . TYR A 1 182 ? 5.808 -13.684 -6.697 1.00 7.56 193 TYR A O 1
ATOM 1489 N N . THR A 1 183 ? 5.443 -12.378 -4.911 1.00 7.40 194 THR A N 1
ATOM 1490 C CA . THR A 1 183 ? 6.851 -12.010 -4.736 1.00 7.53 194 THR A CA 1
ATOM 1491 C C . THR A 1 183 ? 7.399 -12.735 -3.525 1.00 7.09 194 THR A C 1
ATOM 1492 O O . THR A 1 183 ? 6.995 -12.501 -2.373 1.00 8.03 194 THR A O 1
ATOM 1496 N N . TYR A 1 184 ? 8.347 -13.659 -3.779 1.00 7.04 195 TYR A N 1
ATOM 1497 C CA . TYR A 1 184 ? 8.970 -14.494 -2.737 1.00 6.46 195 TYR A CA 1
ATOM 1498 C C . TYR A 1 184 ? 10.361 -13.905 -2.465 1.00 6.18 195 TYR A C 1
ATOM 1499 O O . TYR A 1 184 ? 11.216 -13.825 -3.362 1.00 7.30 195 TYR A O 1
ATOM 1508 N N . GLY A 1 185 ? 10.541 -13.447 -1.227 1.00 6.50 196 GLY A N 1
ATOM 1509 C CA . GLY A 1 185 ? 11.789 -12.818 -0.792 1.00 7.14 196 GLY A CA 1
ATOM 1510 C C . GLY A 1 185 ? 12.562 -13.666 0.193 1.00 5.80 196 GLY A C 1
ATOM 1511 O O . GLY A 1 185 ? 11.983 -14.429 0.978 1.00 6.78 196 GLY A O 1
ATOM 1512 N N . PHE A 1 186 ? 13.882 -13.471 0.193 1.00 6.55 197 PHE A N 1
ATOM 1513 C CA . PHE A 1 186 ? 14.797 -14.232 1.012 1.00 6.13 197 PHE A CA 1
ATOM 1514 C C . PHE A 1 186 ? 15.977 -13.327 1.385 1.00 6.33 197 PHE A C 1
ATOM 1515 O O . PHE A 1 186 ? 16.732 -12.914 0.511 1.00 6.21 197 PHE A O 1
ATOM 1523 N N . TRP A 1 187 ? 16.162 -13.078 2.681 1.00 6.23 198 TRP A N 1
ATOM 1524 C CA . TRP A 1 187 ? 17.334 -12.347 3.173 1.00 6.00 198 TRP A CA 1
ATOM 1525 C C . TRP A 1 187 ? 18.273 -13.413 3.777 1.00 5.90 198 TRP A C 1
ATOM 1526 O O . TRP A 1 187 ? 17.949 -14.028 4.783 1.00 6.50 198 TRP A O 1
ATOM 1537 N N . TRP A 1 188 ? 19.419 -13.602 3.133 1.00 6.03 199 TRP A N 1
ATOM 1538 C CA . TRP A 1 188 ? 20.504 -14.452 3.669 1.00 5.78 199 TRP A CA 1
ATOM 1539 C C . TRP A 1 188 ? 21.222 -13.611 4.702 1.00 5.93 199 TRP A C 1
ATOM 1540 O O . TRP A 1 188 ? 22.339 -13.134 4.467 1.00 6.71 199 TRP A O 1
ATOM 1551 N N . LYS A 1 189 ? 20.560 -13.310 5.802 1.00 6.30 200 LYS A N 1
ATOM 1552 C CA . LYS A 1 189 ? 20.988 -12.197 6.659 1.00 7.45 200 LYS A CA 1
ATOM 1553 C C . LYS A 1 189 ? 22.282 -12.503 7.350 1.00 6.75 200 LYS A C 1
ATOM 1554 O O . LYS A 1 189 ? 23.154 -11.602 7.472 1.00 8.28 200 LYS A O 1
ATOM 1560 N N . SER A 1 190 ? 22.460 -13.732 7.795 1.00 7.13 201 SER A N 1
ATOM 1561 C CA . SER A 1 190 ? 23.704 -14.260 8.340 1.00 8.79 201 SER A CA 1
ATOM 1562 C C . SER A 1 190 ? 23.852 -15.660 7.881 1.00 6.96 201 SER A C 1
ATOM 1563 O O . SER A 1 190 ? 22.837 -16.313 7.570 1.00 6.78 201 SER A O 1
ATOM 1566 N N . PRO A 1 191 ? 25.049 -16.242 7.942 1.00 6.39 202 PRO A N 1
ATOM 1567 C CA . PRO A 1 191 ? 25.148 -17.725 7.786 1.00 6.72 202 PRO A CA 1
ATOM 1568 C C . PRO A 1 191 ? 24.259 -18.469 8.715 1.00 6.22 202 PRO A C 1
ATOM 1569 O O . PRO A 1 191 ? 23.917 -19.631 8.438 1.00 7.07 202 PRO A O 1
ATOM 1573 N N . ASN A 1 192 ? 23.904 -17.859 9.880 1.00 6.38 203 ASN A N 1
ATOM 1574 C CA . ASN A 1 192 ? 23.057 -18.521 10.866 1.00 6.75 203 ASN A CA 1
ATOM 1575 C C . ASN A 1 192 ? 21.648 -17.969 10.911 1.00 6.44 203 ASN A C 1
ATOM 1576 O O . ASN A 1 192 ? 20.906 -18.306 11.858 1.00 7.60 203 ASN A O 1
ATOM 1581 N N . GLU A 1 193 ? 21.184 -17.192 9.941 1.00 6.44 204 GLU A N 1
ATOM 1582 C CA . GLU A 1 193 ? 19.833 -16.665 10.008 1.00 7.00 204 GLU A CA 1
ATOM 1583 C C . GLU A 1 193 ? 19.315 -16.344 8.614 1.00 6.90 204 GLU A C 1
ATOM 1584 O O . GLU A 1 193 ? 19.826 -15.448 7.926 1.00 7.15 204 GLU A O 1
ATOM 1590 N N . LEU A 1 194 ? 18.286 -17.095 8.219 1.00 6.20 205 LEU A N 1
ATOM 1591 C CA . LEU A 1 194 ? 17.608 -16.916 6.936 1.00 5.98 205 LEU A CA 1
ATOM 1592 C C . LEU A 1 194 ? 16.221 -16.378 7.200 1.00 6.40 205 LEU A C 1
ATOM 1593 O O . LEU A 1 194 ? 15.454 -16.974 7.990 1.00 7.82 205 LEU A O 1
ATOM 1598 N N . LEU A 1 195 ? 15.833 -15.287 6.524 1.00 6.44 206 LEU A N 1
ATOM 1599 C CA . LEU A 1 195 ? 14.496 -14.694 6.690 1.00 6.58 206 LEU A CA 1
ATOM 1600 C C . LEU A 1 195 ? 13.797 -14.786 5.362 1.00 6.39 206 LEU A C 1
ATOM 1601 O O . LEU A 1 195 ? 14.398 -14.525 4.305 1.00 7.31 206 LEU A O 1
ATOM 1606 N N . PHE A 1 196 ? 12.515 -15.102 5.379 1.00 6.49 207 PHE A N 1
ATOM 1607 C CA . PHE A 1 196 ? 11.701 -15.292 4.134 1.00 6.71 207 PHE A CA 1
ATOM 1608 C C . PHE A 1 196 ? 10.495 -14.406 4.187 1.00 6.78 207 PHE A C 1
ATOM 1609 O O . PHE A 1 196 ? 9.856 -14.227 5.247 1.00 7.89 207 PHE A O 1
ATOM 1617 N N . TYR A 1 197 ? 10.125 -13.916 3.021 1.00 7.12 208 TYR A N 1
ATOM 1618 C CA . TYR A 1 197 ? 9.125 -12.846 2.858 1.00 7.52 208 TYR A CA 1
ATOM 1619 C C . TYR A 1 197 ? 8.119 -13.245 1.776 1.00 7.22 208 TYR A C 1
ATOM 1620 O O . TYR A 1 197 ? 8.444 -13.919 0.810 1.00 6.85 208 TYR A O 1
ATOM 1629 N N . PHE A 1 198 ? 6.876 -12.797 2.008 1.00 7.90 209 PHE A N 1
ATOM 1630 C CA . PHE A 1 198 ? 5.781 -13.007 1.084 1.00 7.46 209 PHE A CA 1
ATOM 1631 C C . PHE A 1 198 ? 5.186 -11.656 0.737 1.00 8.21 209 PHE A C 1
ATOM 1632 O O . PHE A 1 198 ? 4.670 -10.988 1.679 1.00 9.45 209 PHE A O 1
ATOM 1640 N N . ASN A 1 199 ? 5.298 -11.210 -0.484 1.00 8.85 210 ASN A N 1
ATOM 1641 C CA . ASN A 1 199 ? 4.793 -9.881 -0.839 1.00 9.42 210 ASN A CA 1
ATOM 1642 C C . ASN A 1 199 ? 5.284 -8.831 0.117 1.00 10.28 210 ASN A C 1
ATOM 1643 O O . ASN A 1 199 ? 4.509 -7.885 0.468 1.00 12.66 210 ASN A O 1
ATOM 1648 N N . GLY A 1 200 ? 6.558 -8.879 0.500 1.00 10.63 211 GLY A N 1
ATOM 1649 C CA . GLY A 1 200 ? 7.174 -7.815 1.301 1.00 12.43 211 GLY A CA 1
ATOM 1650 C C . GLY A 1 200 ? 7.007 -7.977 2.751 1.00 12.85 211 GLY A C 1
ATOM 1651 O O . GLY A 1 200 ? 7.540 -7.078 3.457 1.00 17.76 211 GLY A O 1
ATOM 1652 N N . LYS A 1 201 ? 6.356 -8.959 3.271 1.00 12.14 212 LYS A N 1
ATOM 1653 C CA . LYS A 1 201 ? 6.143 -9.173 4.709 1.00 14.23 212 LYS A CA 1
ATOM 1654 C C . LYS A 1 201 ? 6.963 -10.380 5.174 1.00 10.95 212 LYS A C 1
ATOM 1655 O O . LYS A 1 201 ? 6.892 -11.453 4.540 1.00 9.65 212 LYS A O 1
ATOM 1661 N N . GLN A 1 202 ? 7.698 -10.244 6.279 1.00 10.73 213 GLN A N 1
ATOM 1662 C CA . GLN A 1 202 ? 8.452 -11.378 6.795 1.00 9.72 213 GLN A CA 1
ATOM 1663 C C . GLN A 1 202 ? 7.474 -12.410 7.302 1.00 9.97 213 GLN A C 1
ATOM 1664 O O . GLN A 1 202 ? 6.611 -12.080 8.135 1.00 12.08 213 GLN A O 1
ATOM 1670 N N . VAL A 1 203 ? 7.592 -13.677 6.873 1.00 9.10 214 VAL A N 1
ATOM 1671 C CA . VAL A 1 203 ? 6.675 -14.736 7.262 1.00 9.37 214 VAL A CA 1
ATOM 1672 C C . VAL A 1 203 ? 7.343 -15.956 7.834 1.00 8.00 214 VAL A C 1
ATOM 1673 O O . VAL A 1 203 ? 6.659 -16.727 8.513 1.00 9.55 214 VAL A O 1
ATOM 1677 N N . MET A 1 204 ? 8.637 -16.206 7.530 1.00 7.70 215 MET A N 1
ATOM 1678 C CA . MET A 1 204 ? 9.322 -17.397 8.038 1.00 7.74 215 MET A CA 1
ATOM 1679 C C . MET A 1 204 ? 10.749 -17.092 8.372 1.00 6.87 215 MET A C 1
ATOM 1680 O O . MET A 1 204 ? 11.329 -16.161 7.797 1.00 7.76 215 MET A O 1
ATOM 1685 N N . ARG A 1 205 ? 11.328 -17.897 9.238 1.00 7.49 216 ARG A N 1
ATOM 1686 C CA . ARG A 1 205 ? 12.726 -17.768 9.651 1.00 8.36 216 ARG A CA 1
ATOM 1687 C C . ARG A 1 205 ? 13.312 -19.131 9.850 1.00 8.46 216 ARG A C 1
ATOM 1688 O O . ARG A 1 205 ? 12.672 -19.989 10.501 1.00 10.71 216 ARG A O 1
ATOM 1696 N N . ILE A 1 206 ? 14.542 -19.358 9.362 1.00 7.50 217 ILE A N 1
ATOM 1697 C CA . ILE A 1 206 ? 15.271 -20.575 9.629 1.00 7.36 217 ILE A CA 1
ATOM 1698 C C . ILE A 1 206 ? 16.647 -20.273 10.199 1.00 6.53 217 ILE A C 1
ATOM 1699 O O . ILE A 1 206 ? 17.347 -19.430 9.621 1.00 7.74 217 ILE A O 1
ATOM 1704 N N . VAL A 1 207 ? 17.030 -20.957 11.264 1.00 6.77 218 VAL A N 1
ATOM 1705 C CA . VAL A 1 207 ? 18.388 -20.965 11.764 1.00 7.16 218 VAL A CA 1
ATOM 1706 C C . VAL A 1 207 ? 19.024 -22.239 11.233 1.00 6.57 218 VAL A C 1
ATOM 1707 O O . VAL A 1 207 ? 18.681 -23.328 11.683 1.00 7.5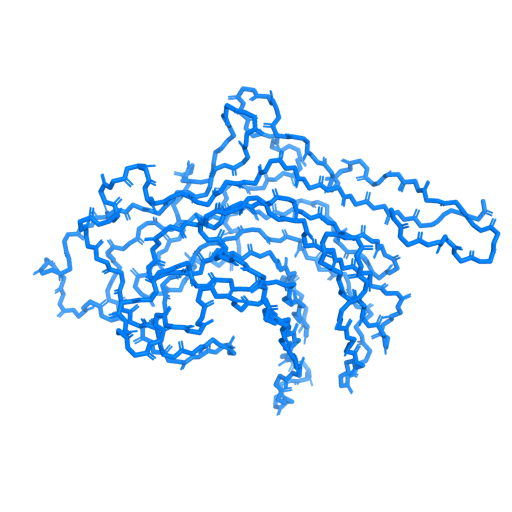0 218 VAL A O 1
ATOM 1711 N N . PRO A 1 208 ? 19.912 -22.165 10.217 1.00 5.82 219 PRO A N 1
ATOM 1712 C CA . PRO A 1 208 ? 20.431 -23.391 9.625 1.00 6.26 219 PRO A CA 1
ATOM 1713 C C . PRO A 1 208 ? 21.183 -24.213 10.657 1.00 5.93 219 PRO A C 1
ATOM 1714 O O . PRO A 1 208 ? 21.727 -23.719 11.650 1.00 7.24 219 PRO A O 1
ATOM 1718 N N . ARG A 1 209 ? 21.282 -25.511 10.403 1.00 6.22 220 ARG A N 1
ATOM 1719 C CA . ARG A 1 209 ? 21.896 -26.469 11.325 1.00 6.90 220 ARG A CA 1
ATOM 1720 C C . ARG A 1 209 ? 23.395 -26.245 11.479 1.00 6.96 220 ARG A C 1
ATOM 1721 O O . ARG A 1 209 ? 23.947 -26.573 12.529 1.00 8.81 220 ARG A O 1
ATOM 1729 N N . VAL A 1 210 ? 24.038 -25.759 10.430 1.00 6.60 221 VAL A N 1
ATOM 1730 C CA . VAL A 1 210 ? 25.442 -25.329 10.424 1.00 7.01 221 VAL A CA 1
ATOM 1731 C C . VAL A 1 210 ? 25.491 -24.037 9.682 1.00 5.93 221 VAL A C 1
ATOM 1732 O O . VAL A 1 210 ? 24.548 -23.719 8.915 1.00 6.77 221 VAL A O 1
ATOM 1736 N N . PRO A 1 211 ? 26.540 -23.252 9.816 1.00 6.24 222 PRO A N 1
ATOM 1737 C CA . PRO A 1 211 ? 26.561 -21.945 9.134 1.00 6.71 222 PRO A CA 1
ATOM 1738 C C . PRO A 1 211 ? 26.543 -22.094 7.609 1.00 6.01 222 PRO A C 1
ATOM 1739 O O . PRO A 1 211 ? 27.323 -22.879 7.076 1.00 7.13 222 PRO A O 1
ATOM 1743 N N . LEU A 1 212 ? 25.676 -21.323 6.973 1.00 6.04 223 LEU A N 1
ATOM 1744 C CA . LEU A 1 212 ? 25.636 -21.293 5.524 1.00 6.12 223 LEU A CA 1
ATOM 1745 C C . LEU A 1 212 ? 26.526 -20.153 5.048 1.00 5.81 223 LEU A C 1
ATOM 1746 O O . LEU A 1 212 ? 26.064 -19.035 4.764 1.00 6.10 223 LEU A O 1
ATOM 1751 N N . ASP A 1 213 ? 27.823 -20.467 5.015 1.00 5.79 224 ASP A N 1
ATOM 1752 C CA . ASP A 1 213 ? 28.856 -19.481 4.760 1.00 6.31 224 ASP A CA 1
ATOM 1753 C C . ASP A 1 213 ? 29.616 -19.812 3.471 1.00 5.69 224 ASP A C 1
ATOM 1754 O O . ASP A 1 213 ? 30.719 -19.248 3.274 1.00 6.67 224 ASP A O 1
ATOM 1759 N N . GLU A 1 214 ? 29.060 -20.655 2.589 1.00 6.01 225 GLU A N 1
ATOM 1760 C CA . GLU A 1 214 ? 29.654 -20.859 1.248 1.00 6.36 225 GLU A CA 1
ATOM 1761 C C . GLU A 1 214 ? 28.815 -20.147 0.188 1.00 6.21 225 GLU A C 1
ATOM 1762 O O . GLU A 1 214 ? 27.568 -20.038 0.316 1.00 6.79 225 GLU A O 1
ATOM 1768 N N . GLU A 1 215 ? 29.470 -19.769 -0.887 1.00 6.84 226 GLU A N 1
ATOM 1769 C CA A GLU A 1 215 ? 28.734 -19.180 -2.017 0.50 7.65 226 GLU A CA 1
ATOM 1770 C CA B GLU A 1 215 ? 28.780 -19.218 -2.071 0.50 7.69 226 GLU A CA 1
ATOM 1771 C C . GLU A 1 215 ? 28.030 -20.344 -2.768 1.00 5.97 226 GLU A C 1
ATOM 1772 O O . GLU A 1 215 ? 28.508 -21.490 -2.840 1.00 7.80 226 GLU A O 1
ATOM 1783 N N . LEU A 1 216 ? 26.928 -19.977 -3.409 1.00 6.28 227 LEU A N 1
ATOM 1784 C CA . LEU A 1 216 ? 26.048 -20.916 -4.125 1.00 6.14 227 LEU A CA 1
ATOM 1785 C C . LEU A 1 216 ? 25.727 -20.315 -5.486 1.00 6.44 227 LEU A C 1
ATOM 1786 O O . LEU A 1 216 ? 26.203 -19.184 -5.821 1.00 8.26 227 LEU A O 1
ATOM 1791 N N . ARG A 1 217 ? 24.996 -21.010 -6.305 1.00 5.95 228 ARG A N 1
ATOM 1792 C CA A ARG A 1 217 ? 24.391 -20.465 -7.525 0.50 5.32 228 ARG A CA 1
ATOM 1793 C CA B ARG A 1 217 ? 24.413 -20.461 -7.531 0.50 5.48 228 ARG A CA 1
ATOM 1794 C C . ARG A 1 217 ? 22.908 -20.427 -7.343 1.00 5.22 228 ARG A C 1
ATOM 1795 O O . ARG A 1 217 ? 22.306 -21.324 -6.746 1.00 5.69 228 ARG A O 1
ATOM 1810 N N . MET A 1 218 ? 22.284 -19.377 -7.885 1.00 5.43 229 MET A N 1
ATOM 1811 C CA A MET A 1 218 ? 20.825 -19.190 -7.889 0.50 5.55 229 MET A CA 1
ATOM 1812 C CA B MET A 1 218 ? 20.841 -19.190 -7.888 0.50 6.16 229 MET A CA 1
ATOM 1813 C C . MET A 1 218 ? 20.229 -19.959 -9.036 1.00 5.37 229 MET A C 1
ATOM 1814 O O . MET A 1 218 ? 20.754 -19.942 -10.164 1.00 6.71 229 MET A O 1
ATOM 1823 N N . ILE A 1 219 ? 19.103 -20.630 -8.786 1.00 5.47 230 ILE A N 1
ATOM 1824 C CA . ILE A 1 219 ? 18.432 -21.524 -9.700 1.00 5.07 230 ILE A CA 1
ATOM 1825 C C . ILE A 1 219 ? 16.951 -21.222 -9.739 1.00 4.85 230 ILE A C 1
ATOM 1826 O O . ILE A 1 219 ? 16.290 -21.117 -8.705 1.00 5.35 230 ILE A O 1
ATOM 1831 N N . PHE A 1 220 ? 16.421 -21.203 -10.980 1.00 4.94 231 PHE A N 1
ATOM 1832 C CA . PHE A 1 220 ? 14.983 -21.433 -11.211 1.00 5.38 231 PHE A CA 1
ATOM 1833 C C . PHE A 1 220 ? 14.867 -22.721 -11.952 1.00 5.00 231 PHE A C 1
ATOM 1834 O O . PHE A 1 220 ? 15.597 -22.924 -12.937 1.00 5.72 231 PHE A O 1
ATOM 1842 N N . ASP A 1 221 ? 13.972 -23.641 -11.536 1.00 4.89 232 ASP A N 1
ATOM 1843 C CA . ASP A 1 221 ? 13.848 -24.857 -12.301 1.00 4.90 232 ASP A CA 1
ATOM 1844 C C . ASP A 1 221 ? 12.479 -25.493 -12.094 1.00 4.69 232 ASP A C 1
ATOM 1845 O O . ASP A 1 221 ? 11.667 -25.036 -11.277 1.00 5.38 232 ASP A O 1
ATOM 1850 N N . THR A 1 222 ? 12.301 -26.564 -12.858 1.00 4.81 233 THR A N 1
ATOM 1851 C CA . THR A 1 222 ? 11.110 -27.425 -12.800 1.00 4.54 233 THR A CA 1
ATOM 1852 C C . THR A 1 222 ? 11.587 -28.856 -12.759 1.00 4.43 233 THR A C 1
ATOM 1853 O O . THR A 1 222 ? 12.560 -29.239 -13.427 1.00 5.40 233 THR A O 1
ATOM 1857 N N . GLU A 1 223 ? 10.888 -29.684 -11.961 1.00 4.70 234 GLU A N 1
ATOM 1858 C CA . GLU A 1 223 ? 11.294 -31.070 -11.781 1.00 5.06 234 GLU A CA 1
ATOM 1859 C C . GLU A 1 223 ? 10.071 -31.982 -11.592 1.00 4.61 234 GLU A C 1
ATOM 1860 O O . GLU A 1 223 ? 9.112 -31.586 -10.922 1.00 5.51 234 GLU A O 1
ATOM 1866 N N . VAL A 1 224 ? 10.139 -33.175 -12.182 1.00 5.01 235 VAL A N 1
ATOM 1867 C CA . VAL A 1 224 ? 9.235 -34.269 -11.772 1.00 5.04 235 VAL A CA 1
ATOM 1868 C C . VAL A 1 224 ? 9.764 -34.945 -10.552 1.00 4.70 235 VAL A C 1
ATOM 1869 O O . VAL A 1 224 ? 10.970 -35.199 -10.470 1.00 5.76 235 VAL A O 1
ATOM 1873 N N . PHE A 1 225 ? 8.872 -35.261 -9.599 1.00 5.37 236 PHE A N 1
ATOM 1874 C CA . PHE A 1 225 ? 9.223 -36.104 -8.459 1.00 5.79 236 PHE A CA 1
ATOM 1875 C C . PHE A 1 225 ? 8.552 -37.431 -8.622 1.00 5.40 236 PHE A C 1
ATOM 1876 O O . PHE A 1 225 ? 7.303 -37.537 -8.557 1.00 7.43 236 PHE A O 1
ATOM 1884 N N . PRO A 1 226 ? 9.281 -38.509 -8.832 1.00 5.96 237 PRO A N 1
ATOM 1885 C CA . PRO A 1 226 ? 8.647 -39.810 -9.036 1.00 7.24 237 PRO A CA 1
ATOM 1886 C C . PRO A 1 226 ? 8.126 -40.396 -7.708 1.00 6.09 237 PRO A C 1
ATOM 1887 O O . PRO A 1 226 ? 7.329 -41.354 -7.740 1.00 7.34 237 PRO A O 1
ATOM 1891 N N . PHE A 1 227 ? 8.530 -39.822 -6.594 1.00 5.87 238 PHE A N 1
ATOM 1892 C CA . PHE A 1 227 ? 8.160 -40.240 -5.262 1.00 5.49 238 PHE A CA 1
ATOM 1893 C C . PHE A 1 227 ? 8.752 -39.162 -4.322 1.00 5.38 238 PHE A C 1
ATOM 1894 O O . PHE A 1 227 ? 9.582 -38.334 -4.780 1.00 6.33 238 PHE A O 1
ATOM 1902 N N . ALA A 1 228 ? 8.367 -39.159 -3.053 1.00 5.31 239 ALA A N 1
ATOM 1903 C CA . ALA A 1 228 ? 8.881 -38.187 -2.094 1.00 5.76 239 ALA A CA 1
ATOM 1904 C C . ALA A 1 228 ? 10.362 -38.335 -1.967 1.00 5.72 239 ALA A C 1
ATOM 1905 O O . ALA A 1 228 ? 10.886 -39.456 -1.722 1.00 6.59 239 ALA A O 1
ATOM 1907 N N . THR A 1 229 ? 11.118 -37.259 -2.070 1.00 5.93 240 THR A N 1
ATOM 1908 C CA . THR A 1 229 ? 12.571 -37.235 -1.961 1.00 6.74 240 THR A CA 1
ATOM 1909 C C . THR A 1 229 ? 12.979 -35.762 -1.880 1.00 6.12 240 THR A C 1
ATOM 1910 O O . THR A 1 229 ? 12.247 -34.863 -2.286 1.00 6.04 240 THR A O 1
ATOM 1914 N N . ALA A 1 230 ? 14.216 -35.544 -1.403 1.00 7.34 241 ALA A N 1
ATOM 1915 C CA . ALA A 1 230 ? 14.833 -34.196 -1.500 1.00 7.72 241 ALA A CA 1
ATOM 1916 C C . ALA A 1 230 ? 13.936 -33.141 -0.877 1.00 6.66 241 ALA A C 1
ATOM 1917 O O . ALA A 1 230 ? 13.933 -31.959 -1.306 1.00 7.21 241 ALA A O 1
ATOM 1919 N N . GLY A 1 231 ? 13.215 -33.474 0.187 1.00 6.83 242 GLY A N 1
ATOM 1920 C CA . GLY A 1 231 ? 12.370 -32.546 0.886 1.00 7.65 242 GLY A CA 1
ATOM 1921 C C . GLY A 1 231 ? 11.060 -32.172 0.234 1.00 6.55 242 GLY A C 1
ATOM 1922 O O . GLY A 1 231 ? 10.396 -31.230 0.716 1.00 8.02 242 GLY A O 1
ATOM 1923 N N . VAL A 1 232 ? 10.686 -32.849 -0.832 1.00 5.96 243 VAL A N 1
ATOM 1924 C CA . VAL A 1 232 ? 9.426 -32.641 -1.552 1.00 6.02 243 VAL A CA 1
ATOM 1925 C C . VAL A 1 232 ? 8.552 -33.857 -1.335 1.00 5.20 243 VAL A C 1
ATOM 1926 O O . VAL A 1 232 ? 9.032 -35.016 -1.250 1.00 6.40 243 VAL A O 1
ATOM 1930 N N . ALA A 1 233 ? 7.256 -33.616 -1.226 1.00 6.08 244 ALA A N 1
ATOM 1931 C CA . ALA A 1 233 ? 6.263 -34.717 -0.980 1.00 6.86 244 ALA A CA 1
ATOM 1932 C C . ALA A 1 233 ? 6.068 -35.601 -2.173 1.00 5.93 244 ALA A C 1
ATOM 1933 O O . ALA A 1 233 ? 6.496 -35.301 -3.313 1.00 6.47 244 ALA A O 1
ATOM 1935 N N . ASN A 1 234 ? 5.323 -36.701 -1.944 1.00 6.10 245 ASN A N 1
ATOM 1936 C CA . ASN A 1 234 ? 4.709 -37.473 -2.983 1.00 5.80 245 ASN A CA 1
ATOM 1937 C C . ASN A 1 234 ? 3.621 -36.625 -3.654 1.00 5.77 245 ASN A C 1
ATOM 1938 O O . ASN A 1 234 ? 2.599 -36.317 -2.993 1.00 7.07 245 ASN A O 1
ATOM 1943 N N . ILE A 1 235 ? 3.846 -36.207 -4.889 1.00 5.14 246 ILE A N 1
ATOM 1944 C CA . ILE A 1 235 ? 2.959 -35.310 -5.610 1.00 5.40 246 ILE A CA 1
ATOM 1945 C C . ILE A 1 235 ? 2.268 -35.944 -6.780 1.00 5.19 246 ILE A C 1
ATOM 1946 O O . ILE A 1 235 ? 1.240 -35.401 -7.236 1.00 5.81 246 ILE A O 1
ATOM 1951 N N . GLY A 1 236 ? 2.783 -37.050 -7.288 1.00 5.69 247 GLY A N 1
ATOM 1952 C CA . GLY A 1 236 ? 2.263 -37.683 -8.490 1.00 5.89 247 GLY A CA 1
ATOM 1953 C C . GLY A 1 236 ? 2.980 -37.224 -9.735 1.00 5.04 247 GLY A C 1
ATOM 1954 O O . GLY A 1 236 ? 3.479 -36.099 -9.851 1.00 5.55 247 GLY A O 1
ATOM 1955 N N . LEU A 1 237 ? 3.026 -38.099 -10.755 1.00 5.20 248 LEU A N 1
ATOM 1956 C CA . LEU A 1 237 ? 3.613 -37.739 -12.049 1.00 5.46 248 LEU A CA 1
ATOM 1957 C C . LEU A 1 237 ? 2.731 -36.736 -12.783 1.00 4.99 248 LEU A C 1
ATOM 1958 O O . LEU A 1 237 ? 1.483 -36.752 -12.628 1.00 5.85 248 LEU A O 1
ATOM 1963 N N . PRO A 1 238 ? 3.274 -35.883 -13.634 1.00 5.27 249 PRO A N 1
ATOM 1964 C CA . PRO A 1 238 ? 2.448 -34.937 -14.412 1.00 5.27 249 PRO A CA 1
ATOM 1965 C C . PRO A 1 238 ? 1.680 -35.676 -15.494 1.00 5.61 249 PRO A C 1
ATOM 1966 O O . PRO A 1 238 ? 1.989 -36.797 -15.860 1.00 6.18 249 PRO A O 1
ATOM 1970 N N . LYS A 1 239 ? 0.697 -34.966 -16.032 1.00 6.63 250 LYS A N 1
ATOM 1971 C CA . LYS A 1 239 ? -0.159 -35.466 -17.075 1.00 6.63 250 LYS A CA 1
ATOM 1972 C C . LYS A 1 239 ? 0.270 -34.940 -18.428 1.00 6.41 250 LYS A C 1
ATOM 1973 O O . LYS A 1 239 ? 0.432 -33.744 -18.597 1.00 6.96 250 LYS A O 1
ATOM 1979 N N . PRO A 1 240 ? 0.429 -35.844 -19.414 1.00 6.97 251 PRO A N 1
ATOM 1980 C CA . PRO A 1 240 ? 0.733 -35.384 -20.792 1.00 7.56 251 PRO A CA 1
ATOM 1981 C C . PRO A 1 240 ? -0.173 -34.287 -21.263 1.00 7.15 251 PRO A C 1
ATOM 1982 O O . PRO A 1 240 ? 0.271 -33.386 -21.959 1.00 8.42 251 PRO A O 1
ATOM 1986 N N . GLU A 1 241 ? -1.462 -34.395 -20.937 1.00 7.02 252 GLU A N 1
ATOM 1987 C CA . GLU A 1 241 ? -2.428 -33.424 -21.425 1.00 7.57 252 GLU A CA 1
ATOM 1988 C C . GLU A 1 241 ? -2.047 -32.009 -20.963 1.00 7.47 252 GLU A C 1
ATOM 1989 O O . GLU A 1 241 ? -2.263 -31.033 -21.702 1.00 9.43 252 GLU A O 1
ATOM 1995 N N . ASN A 1 242 ? -1.542 -31.857 -19.733 1.00 6.66 253 ASN A N 1
ATOM 1996 C CA . ASN A 1 242 ? -1.131 -30.563 -19.255 1.00 6.77 253 ASN A CA 1
ATOM 1997 C C . ASN A 1 242 ? 0.226 -30.145 -19.807 1.00 6.06 253 ASN A C 1
ATOM 1998 O O . ASN A 1 242 ? 0.449 -28.984 -20.087 1.00 7.34 253 ASN A O 1
ATOM 2003 N N . LEU A 1 243 ? 1.146 -31.089 -19.928 1.00 6.77 254 LEU A N 1
ATOM 2004 C CA . LEU A 1 243 ? 2.448 -30.817 -20.539 1.00 6.65 254 LEU A CA 1
ATOM 2005 C C . LEU A 1 243 ? 2.343 -30.308 -21.952 1.00 7.29 254 LEU A C 1
ATOM 2006 O O . LEU A 1 243 ? 3.196 -29.526 -22.417 1.00 8.15 254 LEU A O 1
ATOM 2011 N N . ARG A 1 244 ? 1.300 -30.717 -22.698 1.00 7.82 255 ARG A N 1
ATOM 2012 C CA A ARG A 1 244 ? 1.012 -30.273 -24.056 0.50 8.66 255 ARG A CA 1
ATOM 2013 C CA B ARG A 1 244 ? 1.081 -30.252 -24.064 0.50 9.05 255 ARG A CA 1
ATOM 2014 C C . ARG A 1 244 ? 0.380 -28.931 -24.119 1.00 9.53 255 ARG A C 1
ATOM 2015 O O . ARG A 1 244 ? 0.226 -28.406 -25.258 1.00 12.17 255 ARG A O 1
ATOM 2024 N N . ASP A 1 245 ? -0.066 -28.338 -23.022 1.00 9.16 256 ASP A N 1
ATOM 2025 C CA . ASP A 1 245 ? -0.875 -27.115 -23.005 1.00 10.10 256 ASP A CA 1
ATOM 2026 C C . ASP A 1 245 ? -0.038 -25.971 -22.572 1.00 9.12 256 ASP A C 1
ATOM 2027 O O . ASP A 1 245 ? 0.324 -25.861 -21.374 1.00 9.16 256 ASP A O 1
ATOM 2032 N N . ASN A 1 246 ? 0.315 -25.067 -23.492 1.00 11.19 257 ASN A N 1
ATOM 2033 C CA . ASN A 1 246 ? 1.170 -23.937 -23.098 1.00 11.27 257 ASN A CA 1
ATOM 2034 C C . ASN A 1 246 ? 0.517 -22.959 -22.145 1.00 13.39 257 ASN A C 1
ATOM 2035 O O . ASN A 1 246 ? 1.253 -22.093 -21.585 1.00 15.12 257 ASN A O 1
ATOM 2040 N N . SER A 1 247 ? -0.780 -23.021 -21.909 1.00 12.81 258 SER A N 1
ATOM 2041 C CA . SER A 1 247 ? -1.418 -22.228 -20.887 1.00 15.21 258 SER A CA 1
ATOM 2042 C C . SER A 1 247 ? -1.258 -22.800 -19.486 1.00 12.27 258 SER A C 1
ATOM 2043 O O . SER A 1 247 ? -1.643 -22.189 -18.468 1.00 13.56 258 SER A O 1
ATOM 2046 N N . LYS A 1 248 ? -0.758 -24.049 -19.391 1.00 9.90 259 LYS A N 1
ATOM 2047 C CA . LYS A 1 248 ? -0.626 -24.714 -18.071 1.00 9.52 259 LYS A CA 1
ATOM 2048 C C . LYS A 1 248 ? 0.803 -25.162 -17.803 1.00 7.99 259 LYS A C 1
ATOM 2049 O O . LYS A 1 248 ? 1.066 -25.527 -16.641 1.00 9.81 259 LYS A O 1
ATOM 2055 N N . ASN A 1 249 ? 1.697 -25.265 -18.771 1.00 7.20 260 ASN A N 1
ATOM 2056 C CA . ASN A 1 249 ? 2.943 -25.956 -18.592 1.00 6.56 260 ASN A CA 1
ATOM 2057 C C . ASN A 1 249 ? 4.134 -25.026 -18.270 1.00 6.21 260 ASN A C 1
ATOM 2058 O O . ASN A 1 249 ? 5.267 -25.550 -18.261 1.00 6.50 260 ASN A O 1
ATOM 2063 N N . THR A 1 250 ? 3.893 -23.772 -17.970 1.00 6.76 261 THR A N 1
ATOM 2064 C CA . THR A 1 250 ? 4.988 -22.808 -17.895 1.00 7.04 261 THR A CA 1
ATOM 2065 C C . THR A 1 250 ? 4.934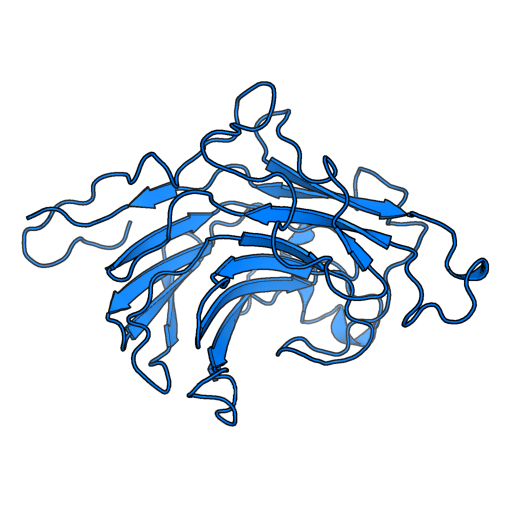 -22.009 -16.592 1.00 7.12 261 THR A C 1
ATOM 2066 O O . THR A 1 250 ? 3.928 -21.408 -16.234 1.00 8.41 261 THR A O 1
ATOM 2070 N N . MET A 1 251 ? 6.070 -22.070 -15.865 1.00 6.33 262 MET A N 1
ATOM 2071 C CA . MET A 1 251 ? 6.323 -21.174 -14.737 1.00 6.65 262 MET A CA 1
ATOM 2072 C C . MET A 1 251 ? 6.820 -19.835 -15.320 1.00 6.27 262 MET A C 1
ATOM 2073 O O . MET A 1 251 ? 7.710 -19.882 -16.203 1.00 7.79 262 MET A O 1
ATOM 2078 N N . LYS A 1 252 ? 6.298 -18.720 -14.888 1.00 6.86 263 LYS A N 1
ATOM 2079 C CA . LYS A 1 252 ? 6.646 -17.420 -15.465 1.00 7.05 263 LYS A CA 1
ATOM 2080 C C . LYS A 1 252 ? 7.209 -16.519 -14.390 1.00 6.38 263 LYS A C 1
ATOM 2081 O O . LYS A 1 252 ? 6.508 -16.140 -13.456 1.00 7.43 263 LYS A O 1
ATOM 2087 N N . VAL A 1 253 ? 8.502 -16.147 -14.540 1.00 6.87 264 VAL A N 1
ATOM 2088 C CA . VAL A 1 253 ? 9.208 -15.259 -13.611 1.00 6.77 264 VAL A CA 1
ATOM 2089 C C . VAL A 1 253 ? 9.197 -13.848 -14.201 1.00 7.53 264 VAL A C 1
ATOM 2090 O O . VAL A 1 253 ? 9.884 -13.628 -15.266 1.00 7.67 264 VAL A O 1
ATOM 2094 N N . ASP A 1 254 ? 8.491 -12.919 -13.656 1.00 7.63 265 ASP A N 1
ATOM 2095 C CA . ASP A 1 254 ? 8.460 -11.520 -14.171 1.00 8.12 265 ASP A CA 1
ATOM 2096 C C . ASP A 1 254 ? 9.849 -10.897 -13.961 1.00 7.97 265 ASP A C 1
ATOM 2097 O O . ASP A 1 254 ? 10.342 -10.146 -14.835 1.00 8.56 265 ASP A O 1
ATOM 2102 N N . TRP A 1 255 ? 10.484 -11.136 -12.815 1.00 7.83 266 TRP A N 1
ATOM 2103 C CA . TRP A 1 255 ? 11.783 -10.510 -12.543 1.00 7.82 266 TRP A CA 1
ATOM 2104 C C . TRP A 1 255 ? 12.393 -11.234 -11.347 1.00 7.61 266 TRP A C 1
ATOM 2105 O O . TRP A 1 255 ? 11.705 -11.859 -10.526 1.00 7.46 266 TRP A O 1
ATOM 2116 N N . VAL A 1 256 ? 13.707 -11.064 -11.263 1.00 7.72 267 VAL A N 1
ATOM 2117 C CA . VAL A 1 256 ? 14.457 -11.410 -10.041 1.00 7.48 267 VAL A CA 1
ATOM 2118 C C . VAL A 1 256 ? 15.312 -10.189 -9.698 1.00 7.61 267 VAL A C 1
ATOM 2119 O O . VAL A 1 256 ? 15.923 -9.575 -10.627 1.00 8.51 267 VAL A O 1
ATOM 2123 N N . ARG A 1 257 ? 15.378 -9.829 -8.458 1.00 7.48 268 ARG A N 1
ATOM 2124 C CA . ARG A 1 257 ? 16.151 -8.652 -8.016 1.00 8.45 268 ARG A CA 1
ATOM 2125 C C . ARG A 1 257 ? 16.900 -9.047 -6.774 1.00 7.76 268 ARG A C 1
ATOM 2126 O O . ARG A 1 257 ? 16.350 -9.680 -5.857 1.00 9.07 268 ARG A O 1
ATOM 2134 N N . VAL A 1 258 ? 18.171 -8.665 -6.753 1.00 7.90 269 VAL A N 1
ATOM 2135 C CA . VAL A 1 258 ? 19.096 -9.041 -5.675 1.00 8.86 269 VAL A CA 1
ATOM 2136 C C . VAL A 1 258 ? 19.794 -7.791 -5.215 1.00 8.93 269 VAL A C 1
ATOM 2137 O O . VAL A 1 258 ? 20.199 -6.982 -6.086 1.00 10.68 269 VAL A O 1
ATOM 2141 N N . TYR A 1 259 ? 19.981 -7.651 -3.938 1.00 9.69 270 TYR A N 1
ATOM 2142 C CA . TYR A 1 259 ? 20.625 -6.477 -3.385 1.00 10.43 270 TYR A CA 1
ATOM 2143 C C . TYR A 1 259 ? 21.639 -6.913 -2.333 1.00 10.40 270 TYR A C 1
ATOM 2144 O O . TYR A 1 259 ? 21.459 -7.940 -1.629 1.00 10.51 270 TYR A O 1
ATOM 2153 N N . LYS A 1 260 ? 22.633 -6.048 -2.145 1.00 11.09 271 LYS A N 1
ATOM 2154 C CA . LYS A 1 260 ? 23.665 -6.253 -1.092 1.00 12.62 271 LYS A CA 1
ATOM 2155 C C . LYS A 1 260 ? 23.721 -4.996 -0.334 1.00 11.50 271 LYS A C 1
ATOM 2156 O O . LYS A 1 260 ? 23.310 -3.892 -0.772 1.00 12.58 271 LYS A O 1
ATOM 2162 N N . LEU A 1 261 ? 24.237 -5.114 0.876 0.50 7.12 272 LEU A N 1
ATOM 2163 C CA . LEU A 1 261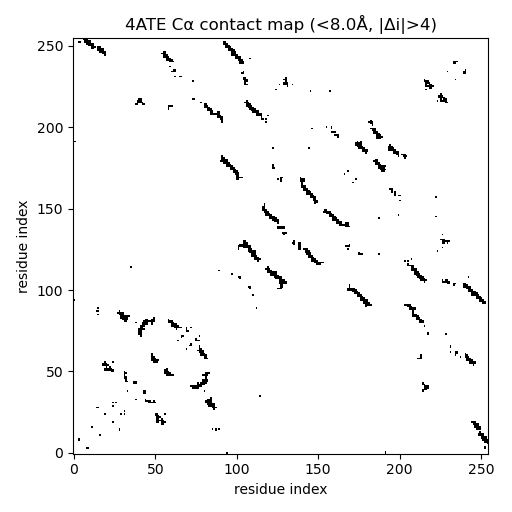 ? 24.511 -3.902 1.671 0.50 7.69 272 LEU A CA 1
ATOM 2164 C C . LEU A 1 261 ? 25.926 -3.372 1.473 0.50 8.96 272 LEU A C 1
ATOM 2165 O O . LEU A 1 261 ? 26.937 -4.107 1.360 0.50 9.57 272 LEU A O 1
ATOM 2170 N N . VAL A 1 262 ? 25.979 -2.071 1.305 0.50 9.29 273 VAL A N 1
ATOM 2171 C CA . VAL A 1 262 ? 27.236 -1.295 1.173 0.50 9.28 273 VAL A CA 1
ATOM 2172 C C . VAL A 1 262 ? 27.390 -0.442 2.398 0.50 11.86 273 VAL A C 1
ATOM 2173 O O . VAL A 1 262 ? 26.410 0.105 2.867 0.50 11.73 273 VAL A O 1
ATOM 2177 N N . ASP A 1 263 ? 28.638 -0.281 2.885 0.50 9.21 274 ASP A N 1
ATOM 2178 C CA . ASP A 1 263 ? 28.925 0.495 4.076 0.50 10.46 274 ASP A CA 1
ATOM 2179 C C . ASP A 1 263 ? 28.460 1.979 3.894 0.50 11.62 274 ASP A C 1
ATOM 2180 O O . ASP A 1 263 ? 28.051 2.579 4.908 0.50 12.58 274 ASP A O 1
ATOM 2185 N N . GLY A 1 264 ? 28.508 2.595 2.704 1.00 15.35 275 GLY A N 1
#

Sequence (255 aa):
LPSPTNGKKWEEKVEQQLSDEFNGNSIDTNKWYDYHPFWEEGRAPSNFKKGNAFVSSDDGFLNLRSTLRKEPSSVQDPPFKDIWVDAAAAVSKTKAQQPGYYYEARRFKASSLSMTSSFWFRRVGQFSEIDVIEHIGNPSKENRQDDLPYQYHVNTHYYGKHAGLQPLGTEYKKMPGRGRDNFYTYGFWWKSPNELLFYFNGKQVMRIVPRVPLDEEELRRMMIFDTEVFPFATAGVANIGLPKPENLRRDNSKNTMKVDWVRVYKLVD

Organism: Zobellia galactanivorans (strain DSM 12802 / CCUG 47099 / CIP 106680 / NCIMB 13871 / Dsij) (NCBI:txid63186)

Nearest PDB structures (foldseek):
  4ate-assembly1_A  TM=1.004E+00  e=5.882E-54  Zobellia galactanivorans
  3ilf-assembly1_A  TM=1.001E+00  e=2.836E-49  Zobellia galactanivorans
  6hy3-assembly1_A  TM=8.928E-01  e=3.227E-22  Zobellia galactanivorans
  3juu-assembly1_A  TM=8.139E-01  e=9.902E-22  Zobellia galactanivorans
  8ew1-assembly3_C  TM=7.567E-01  e=1.556E-17  Phocaeicola plebeius DSM 17135

InterPro domains:
  IPR000757 Beta-glucanase-like, N-terminal domain [PS51762] (15-275)
  IPR008999 Actin-crosslinking [SSF50405] (297-414)
  IPR013320 Concanavalin A-like lectin/glucanase domain superfamily [SSF49899] (21-274)
  IPR026444 Secretion system, C-terminal sorting domain [PF18962] (442-509)
  IPR026444 Secretion system, C-terminal sorting domain [TIGR04183] (442-506)

Solvent-accessible surface area: 10988 Å² total

CATH classification: 2.60.120.200

Radius of gyration: 17.34 Å; Cα contacts (8 Å, |Δi|>4): 763; chains: 1; bounding box: 37×52×38 Å

B-factor: mean 11.9, std 7.76, range [3.37, 64.19]